Protein AF-A0A814HV94-F1 (afdb_monomer_lite)

Radius of gyration: 27.39 Å; chains: 1; bounding box: 90×66×70 Å

Structure (mmCIF, N/CA/C/O backbone):
data_AF-A0A814HV94-F1
#
_entry.id   AF-A0A814HV94-F1
#
loop_
_atom_site.group_PDB
_atom_site.id
_atom_site.type_symbol
_atom_site.label_atom_id
_atom_site.label_alt_id
_atom_site.label_comp_id
_atom_site.label_asym_id
_atom_site.label_entity_id
_atom_site.label_seq_id
_atom_site.pdbx_PDB_ins_code
_atom_site.Cartn_x
_atom_site.Cartn_y
_atom_site.Cartn_z
_atom_site.occupancy
_atom_site.B_iso_or_equiv
_atom_site.auth_seq_id
_atom_site.auth_comp_id
_atom_site.auth_asym_id
_atom_site.auth_atom_id
_atom_site.pdbx_PDB_model_num
ATOM 1 N N . SER A 1 1 ? -45.137 1.620 5.746 1.00 45.12 1 SER A N 1
ATOM 2 C CA . SER A 1 1 ? -45.369 1.232 4.330 1.00 45.12 1 SER A CA 1
ATOM 3 C C . SER A 1 1 ? -44.473 1.984 3.352 1.00 45.12 1 SER A C 1
ATOM 5 O O . SER A 1 1 ? -44.191 3.157 3.584 1.00 45.12 1 SER A O 1
ATOM 7 N N . PHE A 1 2 ? -44.016 1.329 2.274 1.00 49.62 2 PHE A N 1
ATOM 8 C CA . PHE A 1 2 ? -43.268 1.968 1.178 1.00 49.62 2 PHE A CA 1
ATOM 9 C C . PHE A 1 2 ? -44.246 2.564 0.165 1.00 49.62 2 PHE A C 1
ATOM 11 O O . PHE A 1 2 ? -45.168 1.881 -0.275 1.00 49.62 2 PHE A O 1
ATOM 18 N N . HIS A 1 3 ? -44.048 3.824 -0.211 1.00 50.94 3 HIS A N 1
ATOM 19 C CA . HIS A 1 3 ? -44.896 4.497 -1.192 1.00 50.94 3 HIS A CA 1
ATOM 20 C C . HIS A 1 3 ? -44.035 5.225 -2.219 1.00 50.94 3 HIS A C 1
ATOM 22 O O . HIS A 1 3 ? -43.092 5.932 -1.861 1.00 50.94 3 HIS A O 1
ATOM 28 N N . LYS A 1 4 ? -44.388 5.076 -3.498 1.00 46.25 4 LYS A N 1
ATOM 29 C CA . LYS A 1 4 ? -43.797 5.838 -4.598 1.00 46.25 4 LYS A CA 1
ATOM 30 C C . LYS A 1 4 ? -44.549 7.165 -4.711 1.00 46.25 4 LYS A C 1
ATOM 32 O O . LYS A 1 4 ? -45.762 7.169 -4.900 1.00 46.25 4 LYS A O 1
ATOM 37 N N . LYS A 1 5 ? -43.850 8.293 -4.576 1.00 42.94 5 LYS A N 1
ATOM 38 C CA . LYS A 1 5 ? -44.375 9.612 -4.965 1.00 42.94 5 LYS A CA 1
ATOM 39 C C . LYS A 1 5 ? -43.735 10.003 -6.296 1.00 42.94 5 LYS A C 1
ATOM 41 O O . LYS A 1 5 ? -42.578 9.664 -6.526 1.00 42.94 5 LYS A O 1
ATOM 46 N N . ASN A 1 6 ? -44.504 10.665 -7.162 1.00 50.16 6 ASN A N 1
ATOM 47 C CA . ASN A 1 6 ? -44.087 11.084 -8.503 1.00 50.16 6 ASN A CA 1
ATOM 48 C C . ASN A 1 6 ? -42.657 11.647 -8.511 1.00 50.16 6 ASN A C 1
ATOM 50 O O . ASN A 1 6 ? -42.377 12.649 -7.857 1.00 50.16 6 ASN A O 1
ATOM 54 N N . GLY A 1 7 ? -41.779 10.965 -9.253 1.00 52.22 7 GLY A N 1
ATOM 55 C CA . GLY A 1 7 ? -40.347 11.245 -9.351 1.00 52.22 7 GLY A CA 1
ATOM 56 C C . GLY A 1 7 ? -39.488 10.244 -8.578 1.00 52.22 7 GLY A C 1
ATOM 57 O O . GLY A 1 7 ? -39.081 10.555 -7.470 1.00 52.22 7 GLY A O 1
ATOM 58 N N . ASN A 1 8 ? -39.240 9.065 -9.175 1.00 59.34 8 ASN A N 1
ATOM 59 C CA . ASN A 1 8 ? -38.161 8.067 -8.966 1.00 59.34 8 ASN A CA 1
ATOM 60 C C . ASN A 1 8 ? -37.397 7.963 -7.618 1.00 59.34 8 ASN A C 1
ATOM 62 O O . ASN A 1 8 ? -36.289 7.439 -7.592 1.00 59.34 8 ASN A O 1
ATOM 66 N N . LYS A 1 9 ? -37.954 8.397 -6.488 1.00 63.34 9 LYS A N 1
ATOM 67 C CA . LYS A 1 9 ? -37.316 8.351 -5.167 1.00 63.34 9 LYS A CA 1
ATOM 68 C C . LYS A 1 9 ? -38.109 7.425 -4.255 1.00 63.34 9 LYS A C 1
ATOM 70 O O . LYS A 1 9 ? -39.315 7.603 -4.076 1.00 63.34 9 LYS A O 1
ATOM 75 N N . ILE A 1 10 ? -37.428 6.430 -3.690 1.00 71.44 10 ILE A N 1
ATOM 76 C CA . ILE A 1 10 ? -38.007 5.508 -2.711 1.00 71.44 10 ILE A CA 1
ATOM 77 C C . ILE A 1 10 ? -37.899 6.145 -1.321 1.00 71.44 10 ILE A C 1
ATOM 79 O O . ILE A 1 10 ? -36.822 6.555 -0.891 1.00 71.44 10 ILE A O 1
ATOM 83 N N . CYS A 1 11 ? -39.021 6.213 -0.604 1.00 73.75 11 CYS A N 1
ATOM 84 C CA . CYS A 1 11 ? -39.083 6.767 0.747 1.00 73.75 11 CYS A CA 1
ATOM 85 C C . CYS A 1 11 ? -39.659 5.744 1.733 1.00 73.75 11 CYS A C 1
ATOM 87 O O . CYS A 1 11 ? -40.591 5.004 1.406 1.00 73.75 11 CYS A O 1
ATOM 89 N N . GLN A 1 12 ? -39.147 5.752 2.962 1.00 76.50 12 GLN A N 1
ATOM 90 C CA . GLN A 1 12 ? -39.736 5.038 4.094 1.00 76.50 12 GLN A CA 1
ATOM 91 C C . GLN A 1 12 ? -40.471 6.017 5.002 1.00 76.50 12 GLN A C 1
ATOM 93 O O . GLN A 1 12 ? -39.946 7.074 5.351 1.00 76.50 12 GLN A O 1
ATOM 98 N N . ARG A 1 13 ? -41.689 5.651 5.404 1.00 77.44 13 ARG A N 1
ATOM 99 C CA . ARG A 1 13 ? -42.489 6.405 6.371 1.00 77.44 13 ARG A CA 1
ATOM 100 C C . ARG A 1 13 ? -42.624 5.611 7.663 1.00 77.44 13 ARG A C 1
ATOM 102 O O . ARG A 1 13 ? -43.004 4.442 7.622 1.00 77.44 13 ARG A O 1
ATOM 109 N N . CYS A 1 14 ? -42.327 6.256 8.787 1.00 74.06 14 CYS A N 1
ATOM 110 C CA . CYS A 1 14 ? -42.549 5.695 10.114 1.00 74.06 14 CYS A CA 1
ATOM 111 C C . CYS A 1 14 ? -44.032 5.810 10.496 1.00 74.06 14 CYS A C 1
ATOM 113 O O . CYS A 1 14 ? -44.575 6.914 10.497 1.00 74.06 14 CYS A O 1
ATOM 115 N N . ASP A 1 15 ? -44.670 4.698 10.867 1.00 67.25 15 ASP A N 1
ATOM 116 C CA . ASP A 1 15 ? -46.091 4.686 11.250 1.00 67.25 15 ASP A CA 1
ATOM 117 C C . ASP A 1 15 ? -46.342 5.238 12.666 1.00 67.25 15 ASP A C 1
ATOM 119 O O . ASP A 1 15 ? -47.446 5.682 12.960 1.00 67.25 15 ASP A O 1
ATOM 123 N N . ALA A 1 16 ? -45.323 5.284 13.531 1.00 68.38 16 ALA A N 1
ATOM 124 C CA . ALA A 1 16 ? -45.461 5.803 14.895 1.00 68.38 16 ALA A CA 1
ATOM 125 C C . ALA A 1 16 ? -45.355 7.336 14.978 1.00 68.38 16 ALA A C 1
ATOM 127 O O . ALA A 1 16 ? -46.063 7.965 15.758 1.00 68.38 16 ALA A O 1
ATOM 128 N N . CYS A 1 17 ? -44.465 7.948 14.188 1.00 76.38 17 CYS A N 1
ATOM 129 C CA . CYS A 1 17 ? -44.203 9.394 14.246 1.00 76.38 17 CYS A CA 1
ATOM 130 C C . CYS A 1 17 ? -44.476 10.137 12.931 1.00 76.38 17 CYS A C 1
ATOM 132 O O . CYS A 1 17 ? -44.303 11.351 12.862 1.00 76.38 17 CYS A O 1
ATOM 134 N N . GLY A 1 18 ? -44.873 9.431 11.870 1.00 73.94 18 GLY A N 1
ATOM 135 C CA . GLY A 1 18 ? -45.231 10.013 10.574 1.00 73.94 18 GLY A CA 1
ATOM 136 C C . GLY A 1 18 ? -44.058 10.556 9.752 1.00 73.94 18 GLY A C 1
ATOM 137 O O . GLY A 1 18 ? -44.275 10.968 8.608 1.00 73.94 18 GLY A O 1
ATOM 138 N N . ASN A 1 19 ? -42.837 10.545 10.298 1.00 64.19 19 ASN A N 1
ATOM 139 C CA . ASN A 1 19 ? -41.660 11.085 9.633 1.00 64.19 19 ASN A CA 1
ATOM 140 C C . ASN A 1 19 ? -41.295 10.253 8.395 1.00 64.19 19 ASN A C 1
ATOM 142 O O . ASN A 1 19 ? -41.392 9.022 8.408 1.00 64.19 19 ASN A O 1
ATOM 146 N N . THR A 1 20 ? -40.895 10.936 7.323 1.00 73.56 20 THR A N 1
ATOM 147 C CA . THR A 1 20 ? -40.581 10.311 6.032 1.00 73.56 20 THR A CA 1
ATOM 148 C C . THR A 1 20 ? -39.114 10.531 5.707 1.00 73.56 20 THR A C 1
ATOM 150 O O . THR A 1 20 ? -38.676 11.670 5.566 1.00 73.56 20 THR A O 1
ATOM 153 N N . LEU A 1 21 ? -38.367 9.439 5.576 1.00 73.81 21 LEU A N 1
ATOM 154 C CA . LEU A 1 21 ? -36.952 9.451 5.232 1.00 73.81 21 LEU A CA 1
ATOM 155 C C . LEU A 1 21 ? -36.777 9.020 3.773 1.00 73.81 21 LEU A C 1
ATOM 157 O O . LEU A 1 21 ? -37.308 7.988 3.351 1.00 73.81 21 LEU A O 1
ATOM 161 N N . ALA A 1 22 ? -36.045 9.823 3.003 1.00 72.25 22 ALA A N 1
ATOM 162 C CA . ALA A 1 22 ? -35.681 9.494 1.630 1.00 72.25 22 ALA A CA 1
ATOM 163 C C . ALA A 1 22 ? -34.494 8.526 1.629 1.00 72.25 22 ALA A C 1
ATOM 165 O O . ALA A 1 22 ? -33.489 8.777 2.295 1.00 72.25 22 ALA A O 1
ATOM 166 N N . ILE A 1 23 ? -34.615 7.429 0.884 1.00 68.69 23 ILE A N 1
ATOM 167 C CA . ILE A 1 23 ? -33.543 6.447 0.723 1.00 68.69 23 ILE A CA 1
ATOM 168 C C . ILE A 1 23 ? -32.792 6.781 -0.563 1.00 68.69 23 ILE A C 1
ATOM 170 O O . ILE A 1 23 ? -33.407 7.005 -1.607 1.00 68.69 23 ILE A O 1
ATOM 174 N N . SER A 1 24 ? -31.462 6.842 -0.479 1.00 60.84 24 SER A N 1
ATOM 175 C CA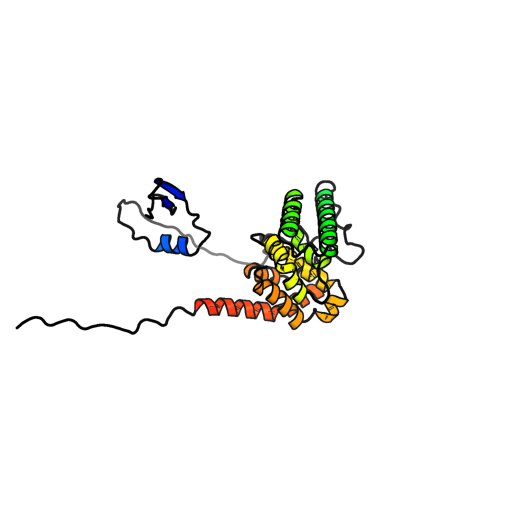 . SER A 1 24 ? -30.611 7.076 -1.648 1.00 60.84 24 SER A CA 1
ATOM 176 C C . SER A 1 24 ? -30.644 5.867 -2.585 1.00 60.84 24 SER A C 1
ATOM 178 O O . SER A 1 24 ? -30.546 4.723 -2.136 1.00 60.84 24 SER A O 1
ATOM 180 N N . MET A 1 25 ? -30.808 6.123 -3.881 1.00 60.72 25 MET A N 1
ATOM 181 C CA . MET A 1 25 ? -31.070 5.093 -4.893 1.00 60.72 25 MET A CA 1
ATOM 182 C C . MET A 1 25 ? -29.812 4.307 -5.286 1.00 60.72 25 MET A C 1
ATOM 184 O O . MET A 1 25 ? -29.922 3.134 -5.629 1.00 60.72 25 MET A O 1
ATOM 188 N N . ASP A 1 26 ? -28.628 4.907 -5.143 1.00 60.97 26 ASP A N 1
ATOM 189 C CA . ASP A 1 26 ? -27.397 4.415 -5.783 1.00 60.97 26 ASP A CA 1
ATOM 190 C C . ASP A 1 26 ? -26.485 3.605 -4.845 1.00 60.97 26 ASP A C 1
ATOM 192 O O . ASP A 1 26 ? -25.401 3.182 -5.230 1.00 60.97 26 ASP A O 1
ATOM 196 N N . SER A 1 27 ? -26.901 3.384 -3.592 1.00 58.47 27 SER A N 1
ATOM 197 C CA . SER A 1 27 ? -26.031 2.811 -2.554 1.00 58.47 27 SER A CA 1
ATOM 198 C C . SER A 1 27 ? -26.310 1.348 -2.200 1.00 58.47 27 SER A C 1
ATOM 200 O O . SER A 1 27 ? -25.611 0.799 -1.352 1.00 58.47 27 SER A O 1
ATOM 202 N N . HIS A 1 28 ? -27.343 0.708 -2.762 1.00 62.00 28 HIS A N 1
ATOM 203 C CA . HIS A 1 28 ? -27.687 -0.667 -2.380 1.00 62.00 28 HIS A CA 1
ATOM 204 C C . HIS A 1 28 ? -28.465 -1.418 -3.472 1.00 62.00 28 HIS A C 1
ATOM 206 O O . HIS A 1 28 ? -29.463 -0.915 -3.986 1.00 62.00 28 HIS A O 1
ATOM 212 N N . LYS A 1 29 ? -28.087 -2.677 -3.755 1.00 63.34 29 LYS A N 1
ATOM 213 C CA . LYS A 1 29 ? -28.750 -3.555 -4.753 1.00 63.34 29 LYS A CA 1
ATOM 214 C C . LYS A 1 29 ? -30.263 -3.719 -4.504 1.00 63.34 29 LYS A C 1
ATOM 216 O O . LYS A 1 29 ? -31.050 -3.849 -5.439 1.00 63.34 29 LYS A O 1
ATOM 221 N N . LEU A 1 30 ? -30.681 -3.644 -3.238 1.00 67.19 30 LEU A N 1
ATOM 222 C CA . LEU A 1 30 ? -32.085 -3.711 -2.819 1.00 67.19 30 LEU A CA 1
ATOM 223 C C . LEU A 1 30 ? -32.912 -2.513 -3.326 1.00 67.19 30 LEU A C 1
ATOM 225 O O . LEU A 1 30 ? -34.060 -2.691 -3.729 1.00 67.19 30 LEU A O 1
ATOM 229 N N . THR A 1 31 ? -32.339 -1.306 -3.358 1.00 67.00 31 THR A N 1
ATOM 230 C CA . THR A 1 31 ? -33.019 -0.084 -3.819 1.00 67.00 31 THR A CA 1
ATOM 231 C C . THR A 1 31 ? -33.291 -0.141 -5.327 1.00 67.00 31 THR A C 1
ATOM 233 O O . THR A 1 31 ? -34.378 0.221 -5.788 1.00 67.00 31 THR A O 1
ATOM 236 N N . THR A 1 32 ? -32.353 -0.714 -6.088 1.00 65.31 32 THR A N 1
ATOM 237 C CA . THR A 1 32 ? -32.494 -1.004 -7.524 1.00 65.31 32 THR A CA 1
ATOM 238 C C . THR A 1 32 ? -33.550 -2.080 -7.791 1.00 65.31 32 THR A C 1
ATOM 240 O O . THR A 1 32 ? -34.354 -1.940 -8.713 1.00 65.31 32 THR A O 1
ATOM 243 N N . PHE A 1 33 ? -33.608 -3.127 -6.962 1.00 67.38 33 PHE A N 1
ATOM 244 C CA . PHE A 1 33 ? -34.594 -4.206 -7.087 1.00 67.38 33 PHE A CA 1
ATOM 245 C C . PHE A 1 33 ? -36.027 -3.734 -6.792 1.00 67.38 33 PHE A C 1
ATOM 247 O O . PHE A 1 33 ? -36.946 -4.032 -7.554 1.00 67.38 33 PHE A O 1
ATOM 254 N N . ILE A 1 34 ? -36.222 -2.930 -5.740 1.00 67.69 34 ILE A N 1
ATOM 255 C CA . ILE A 1 34 ? -37.530 -2.338 -5.397 1.00 67.69 34 ILE A CA 1
ATOM 256 C C . ILE A 1 34 ? -38.003 -1.391 -6.510 1.00 67.69 34 ILE A C 1
ATOM 258 O O . ILE A 1 34 ? -39.177 -1.396 -6.874 1.00 67.69 34 ILE A O 1
ATOM 262 N N . SER A 1 35 ? -37.085 -0.624 -7.104 1.00 63.72 35 SER A N 1
ATOM 263 C CA . SER A 1 35 ? -37.395 0.268 -8.230 1.00 63.72 35 SER A CA 1
ATOM 264 C C . SER A 1 35 ? -37.864 -0.482 -9.475 1.00 63.72 35 SER A C 1
ATOM 266 O O . SER A 1 35 ? -38.754 0.004 -10.173 1.00 63.72 35 SER A O 1
ATOM 268 N N .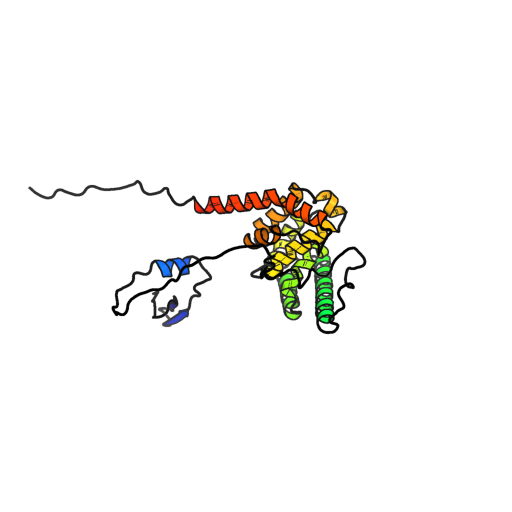 LYS A 1 36 ? -37.274 -1.654 -9.744 1.00 63.47 36 LYS A N 1
ATOM 269 C CA . LYS A 1 36 ? -37.583 -2.486 -10.915 1.00 63.47 36 LYS A CA 1
ATOM 270 C C . LYS A 1 36 ? -38.848 -3.339 -10.743 1.00 63.47 36 LYS A C 1
ATOM 272 O O . LYS A 1 36 ? -39.516 -3.589 -11.737 1.00 63.47 36 LYS A O 1
ATOM 277 N N . ASN A 1 37 ? -39.209 -3.730 -9.515 1.00 54.53 37 ASN A N 1
ATOM 278 C CA . ASN A 1 37 ? -40.317 -4.665 -9.251 1.00 54.53 37 ASN A CA 1
ATOM 279 C C . ASN A 1 37 ? -41.595 -4.043 -8.657 1.00 54.53 37 ASN A C 1
ATOM 281 O O . ASN A 1 37 ? -42.577 -4.755 -8.445 1.00 54.53 37 ASN A O 1
ATOM 285 N N . CYS A 1 38 ? -41.638 -2.735 -8.383 1.00 52.84 38 CYS A N 1
ATOM 286 C CA . CYS A 1 38 ? -42.894 -2.092 -7.990 1.00 52.84 38 CYS A CA 1
ATOM 287 C C . CYS A 1 38 ? -43.863 -2.013 -9.184 1.00 52.84 38 CYS A C 1
ATOM 289 O O . CYS A 1 38 ? -43.648 -1.233 -10.112 1.00 52.84 38 CYS A O 1
ATOM 291 N N . LEU A 1 39 ? -44.938 -2.808 -9.112 1.00 40.19 39 LEU A N 1
ATOM 292 C CA . LEU A 1 39 ? -46.080 -2.821 -10.029 1.00 40.19 39 LEU A CA 1
ATOM 293 C C . LEU A 1 39 ? -46.539 -1.394 -10.371 1.00 40.19 39 LEU A C 1
ATOM 295 O O . LEU A 1 39 ? -46.815 -0.584 -9.484 1.00 40.19 39 LEU A O 1
ATOM 299 N N . GLN A 1 40 ? -46.606 -1.095 -11.667 1.00 40.41 40 GLN A N 1
ATOM 300 C CA . GLN A 1 40 ? -47.239 0.112 -12.183 1.00 40.41 40 GLN A CA 1
ATOM 301 C C . GLN A 1 40 ? -48.757 -0.087 -12.108 1.00 40.41 40 GLN A C 1
ATOM 303 O O . GLN A 1 40 ? -49.301 -0.919 -12.829 1.00 40.41 40 GLN A O 1
ATOM 308 N N . GLU A 1 41 ? -49.448 0.665 -11.252 1.00 32.88 41 GLU A N 1
ATOM 309 C CA . GLU A 1 41 ? -50.859 0.949 -11.510 1.00 32.88 41 GLU A CA 1
ATOM 310 C C . GLU A 1 41 ? -50.937 2.060 -12.562 1.00 32.88 41 GLU A C 1
ATOM 312 O O . GLU A 1 41 ? -50.314 3.117 -12.432 1.00 32.88 41 GLU A O 1
ATOM 317 N N . ASN A 1 42 ? -51.657 1.750 -13.639 1.00 35.75 42 ASN A N 1
ATOM 318 C CA . ASN A 1 42 ? -51.809 2.555 -14.843 1.00 35.75 42 ASN A CA 1
ATOM 319 C C . ASN A 1 42 ? -52.389 3.947 -14.560 1.00 35.75 42 ASN A C 1
ATOM 321 O O . ASN A 1 42 ? -53.425 4.086 -13.912 1.00 35.75 42 ASN A O 1
ATOM 325 N N . GLY A 1 43 ? -51.780 4.963 -15.171 1.00 27.66 43 GLY A N 1
ATOM 326 C CA . GLY A 1 43 ? -52.341 6.301 -15.319 1.00 27.66 43 GLY A CA 1
ATOM 327 C C . GLY A 1 43 ? -51.962 6.867 -16.684 1.00 27.66 43 GLY A C 1
ATOM 328 O O . GLY A 1 43 ? -50.808 7.211 -16.912 1.00 27.66 43 GLY A O 1
ATOM 329 N N . ASN A 1 44 ? -52.944 6.898 -17.584 1.00 30.56 44 ASN A N 1
ATOM 330 C CA . ASN A 1 44 ? -52.889 7.397 -18.959 1.00 30.56 44 ASN A CA 1
ATOM 331 C C . ASN A 1 44 ? -52.297 8.816 -19.075 1.00 30.56 44 ASN A C 1
ATOM 333 O O . ASN A 1 44 ? -52.615 9.665 -18.244 1.00 30.56 44 ASN A O 1
ATOM 337 N N . ASN A 1 45 ? -51.521 9.082 -20.140 1.00 29.16 45 ASN A N 1
ATOM 338 C CA . ASN A 1 45 ? -51.787 10.157 -21.119 1.00 29.16 45 ASN A CA 1
ATOM 339 C C . ASN A 1 45 ? -50.676 10.283 -22.190 1.00 29.16 45 ASN A C 1
ATOM 341 O O . ASN A 1 45 ? -49.564 10.718 -21.917 1.00 29.16 45 ASN A O 1
ATOM 345 N N . GLU A 1 46 ? -51.044 9.834 -23.392 1.00 27.78 46 GLU A N 1
ATOM 346 C CA . GLU A 1 46 ? -50.890 10.396 -24.750 1.00 27.78 46 GLU A CA 1
ATOM 347 C C . GLU A 1 46 ? -49.799 11.434 -25.123 1.00 27.78 46 GLU A C 1
ATOM 349 O O . GLU A 1 46 ? -49.683 12.500 -24.523 1.00 27.78 46 GLU A O 1
ATOM 354 N N . GLY A 1 47 ? -49.176 11.167 -26.291 1.00 25.66 47 GLY A N 1
ATOM 355 C CA . GLY A 1 47 ? -48.662 12.139 -27.283 1.00 25.66 47 GLY A CA 1
ATOM 356 C C . GLY A 1 47 ? -47.130 12.281 -27.328 1.00 25.66 47 GLY A C 1
ATOM 357 O O . GLY A 1 47 ? -46.516 12.493 -26.297 1.00 25.66 47 GLY A O 1
ATOM 358 N N . HIS A 1 48 ? -46.397 12.229 -28.449 1.00 29.38 48 HIS A N 1
ATOM 359 C CA . HIS A 1 48 ? -46.710 12.136 -29.879 1.00 29.38 48 HIS A CA 1
ATOM 360 C C . HIS A 1 48 ? -45.402 11.782 -30.659 1.00 29.38 48 HIS A C 1
ATOM 362 O O . HIS A 1 48 ? -44.351 12.334 -30.356 1.00 29.38 48 HIS A O 1
ATOM 368 N N . ASN A 1 49 ? -45.507 10.862 -31.632 1.00 27.42 49 ASN A N 1
ATOM 369 C CA . ASN A 1 49 ? -44.759 10.609 -32.897 1.00 27.42 49 ASN A CA 1
ATOM 370 C C . ASN A 1 49 ? -43.389 11.296 -33.175 1.00 27.42 49 ASN A C 1
ATOM 372 O O . ASN A 1 49 ? -43.322 12.516 -33.172 1.00 27.42 49 ASN A O 1
ATOM 376 N N . SER A 1 50 ? -42.282 10.566 -33.426 1.00 27.84 50 SER A N 1
ATOM 377 C CA . SER A 1 50 ? -41.822 9.864 -34.671 1.00 27.84 50 SER A CA 1
ATOM 378 C C . SER A 1 50 ? -40.845 10.724 -35.540 1.00 27.84 50 SER A C 1
ATOM 380 O O . SER A 1 50 ? -40.649 11.880 -35.184 1.00 27.84 50 SER A O 1
ATOM 382 N N . PRO A 1 51 ? -40.117 10.187 -36.554 1.00 44.97 51 PRO A N 1
ATOM 383 C CA . PRO A 1 51 ? -38.642 10.127 -36.587 1.00 44.97 51 PRO A CA 1
ATOM 384 C C . PRO A 1 51 ? -38.014 10.836 -37.822 1.00 44.97 51 PRO A C 1
ATOM 386 O O . PRO A 1 51 ? -38.697 11.597 -38.495 1.00 44.97 51 PRO A O 1
ATOM 389 N N . GLU A 1 52 ? -36.744 10.509 -38.138 1.00 25.09 52 GLU A N 1
ATOM 390 C CA . GLU A 1 52 ? -36.038 10.708 -39.435 1.00 25.09 52 GLU A CA 1
ATOM 391 C C . GLU A 1 52 ? -35.160 11.983 -39.520 1.00 25.09 52 GLU A C 1
ATOM 393 O O . GLU A 1 52 ? -35.604 13.099 -39.282 1.00 25.09 52 GLU A O 1
ATOM 398 N N . SER A 1 53 ? -33.858 11.915 -39.827 1.00 28.31 53 SER A N 1
ATOM 399 C CA . SER A 1 53 ? -33.352 11.583 -41.167 1.00 28.31 53 SER A CA 1
ATOM 400 C C . SER A 1 53 ? -31.813 11.455 -41.215 1.00 28.31 53 SER A C 1
ATOM 402 O O . SER A 1 53 ? -31.079 12.155 -40.521 1.00 28.31 53 SER A O 1
ATOM 404 N N . ILE A 1 54 ? -31.359 10.547 -42.084 1.00 30.53 54 ILE A N 1
ATOM 405 C CA . ILE A 1 54 ? -29.984 10.333 -42.575 1.00 30.53 54 ILE A CA 1
ATOM 406 C C . ILE A 1 54 ? -29.702 11.334 -43.717 1.00 30.53 54 ILE A C 1
ATOM 408 O O . ILE A 1 54 ? -30.636 11.699 -44.436 1.00 30.53 54 ILE A O 1
ATOM 412 N N . PRO A 1 55 ? -28.436 11.715 -43.970 1.00 28.94 55 PRO A N 1
ATOM 413 C CA . PRO A 1 55 ? -27.914 11.520 -45.328 1.00 28.94 55 PRO A CA 1
ATOM 414 C C . PRO A 1 55 ? -26.531 10.850 -45.376 1.00 28.94 55 PRO A C 1
ATOM 416 O O . PRO A 1 55 ? -25.643 11.106 -44.566 1.00 28.94 55 PRO A O 1
ATOM 419 N N . THR A 1 56 ? -26.387 10.007 -46.396 1.00 24.41 56 THR A N 1
ATOM 420 C CA . THR A 1 56 ? -25.199 9.266 -46.837 1.00 24.41 56 THR A CA 1
ATOM 421 C C . THR A 1 56 ? -24.459 10.041 -47.937 1.00 24.41 56 THR A C 1
ATOM 423 O O . THR A 1 56 ? -25.126 10.679 -48.742 1.00 24.41 56 THR A O 1
ATOM 426 N N . GLU A 1 57 ? -23.123 9.911 -47.995 1.00 28.67 57 GLU A N 1
ATOM 427 C CA . GLU A 1 57 ? -22.230 9.709 -49.176 1.00 28.67 57 GLU A CA 1
ATOM 428 C C . GLU A 1 57 ? -20.857 10.387 -48.969 1.00 28.67 57 GLU A C 1
ATOM 430 O O . GLU A 1 57 ? -20.769 11.589 -48.764 1.00 28.67 57 GLU A O 1
ATOM 435 N N . GLN A 1 58 ? -19.791 9.611 -48.718 1.00 27.12 58 GLN A N 1
ATOM 436 C CA . GLN A 1 58 ? -18.822 8.991 -49.656 1.00 27.12 58 GLN A CA 1
ATOM 437 C C . GLN A 1 58 ? -17.710 9.937 -50.161 1.00 27.12 58 GLN A C 1
ATOM 439 O O . GLN A 1 58 ? -17.979 10.891 -50.879 1.00 27.12 58 GLN A O 1
ATOM 444 N N . GLY A 1 59 ? -16.440 9.575 -49.896 1.00 23.56 59 GLY A N 1
ATOM 445 C CA . GLY A 1 59 ? -15.305 10.003 -50.732 1.00 23.56 59 GLY A CA 1
ATOM 446 C C . GLY A 1 59 ? -13.923 10.159 -50.073 1.00 23.56 59 GLY A C 1
ATOM 447 O O . GLY A 1 59 ? -13.549 11.259 -49.705 1.00 23.56 59 GLY A O 1
ATOM 448 N N . ALA A 1 60 ? -13.136 9.074 -50.082 1.00 26.41 60 ALA A N 1
ATOM 449 C CA . ALA A 1 60 ? -11.690 9.023 -50.378 1.00 26.41 60 ALA A CA 1
ATOM 450 C C . ALA A 1 60 ? -10.602 9.674 -49.465 1.00 26.41 60 ALA A C 1
ATOM 452 O O . ALA A 1 60 ? -10.347 10.870 -49.484 1.00 26.41 60 ALA A O 1
ATOM 453 N N . THR A 1 61 ? -9.767 8.765 -48.932 1.00 26.92 61 THR A N 1
ATOM 454 C CA . THR A 1 61 ? -8.281 8.767 -48.870 1.00 26.92 61 THR A CA 1
ATOM 455 C C . THR A 1 61 ? -7.496 9.549 -47.800 1.00 26.92 61 THR A C 1
ATOM 457 O O . THR A 1 61 ? -7.525 10.769 -47.733 1.00 26.92 61 THR A O 1
ATOM 460 N N . ASN A 1 62 ? -6.605 8.762 -47.173 1.00 28.00 62 ASN A N 1
ATOM 461 C CA . ASN A 1 62 ? -5.255 9.041 -46.660 1.00 28.00 62 ASN A CA 1
ATOM 462 C C . ASN A 1 62 ? -5.059 9.414 -45.181 1.00 28.00 62 ASN A C 1
ATOM 464 O O . ASN A 1 62 ? -5.531 10.426 -44.685 1.00 28.00 62 ASN A O 1
ATOM 468 N N . ASN A 1 63 ? -4.237 8.560 -44.556 1.00 36.50 63 ASN A N 1
ATOM 469 C CA . ASN A 1 63 ? -3.508 8.698 -43.299 1.00 36.50 63 ASN A CA 1
ATOM 470 C C . ASN A 1 63 ? -3.139 10.139 -42.921 1.00 36.50 63 ASN A C 1
ATOM 472 O O . ASN A 1 63 ? -2.366 10.782 -43.632 1.00 36.50 63 ASN A O 1
ATOM 476 N N . ALA A 1 64 ? -3.527 10.538 -41.714 1.00 30.98 64 ALA A N 1
ATOM 477 C CA . ALA A 1 64 ? -2.711 11.362 -40.834 1.00 30.98 64 ALA A CA 1
ATOM 478 C C . ALA A 1 64 ? -3.188 11.145 -39.392 1.00 30.98 64 ALA A C 1
ATOM 480 O O . ALA A 1 64 ? -4.380 11.209 -39.123 1.00 30.98 64 ALA A O 1
ATOM 481 N N . ASN A 1 65 ? -2.224 10.819 -38.535 1.00 38.41 65 ASN A N 1
ATOM 482 C CA . ASN A 1 65 ? -2.270 10.642 -37.086 1.00 38.41 65 ASN A CA 1
ATOM 483 C C . ASN A 1 65 ? -3.448 11.326 -36.374 1.00 38.41 65 ASN A C 1
ATOM 485 O O . ASN A 1 65 ? -3.491 12.552 -36.289 1.00 38.41 65 ASN A O 1
ATOM 489 N N . ASP A 1 66 ? -4.325 10.504 -35.805 1.00 29.80 66 ASP A N 1
ATOM 490 C CA . ASP A 1 66 ? -5.275 10.907 -34.771 1.00 29.80 66 ASP A CA 1
ATOM 491 C C . ASP A 1 66 ? -4.593 10.660 -33.416 1.00 29.80 66 ASP A C 1
ATOM 493 O O . ASP A 1 66 ? -4.769 9.625 -32.778 1.00 29.80 66 ASP A O 1
ATOM 497 N N . ASP A 1 67 ? -3.725 11.593 -33.020 1.00 42.09 67 ASP A N 1
ATOM 498 C CA . ASP A 1 67 ? -3.359 11.763 -31.612 1.00 42.09 67 ASP A CA 1
ATOM 499 C C . ASP A 1 67 ? -4.462 12.614 -30.958 1.00 42.09 67 ASP A C 1
ATOM 501 O O . ASP A 1 67 ? -4.248 13.773 -30.607 1.00 42.09 67 ASP A O 1
ATOM 505 N N . ASP A 1 68 ? -5.663 12.045 -30.839 1.00 44.22 68 ASP A N 1
ATOM 506 C CA . ASP A 1 68 ? -6.728 12.562 -29.974 1.00 44.22 68 ASP A CA 1
ATOM 507 C C . ASP A 1 68 ? -7.005 11.538 -28.869 1.00 44.22 68 ASP A C 1
ATOM 509 O O . ASP A 1 68 ? -8.085 10.968 -28.736 1.00 44.22 68 ASP A O 1
ATOM 513 N N . ASP A 1 69 ? -5.970 11.267 -28.070 1.00 40.78 69 ASP A N 1
ATOM 514 C CA . ASP A 1 69 ? -6.104 10.539 -26.808 1.00 40.78 69 ASP A CA 1
ATOM 515 C C . ASP A 1 69 ? -6.542 11.533 -25.720 1.00 40.78 69 ASP A C 1
ATOM 517 O O . ASP A 1 69 ? -5.810 11.892 -24.793 1.00 40.78 69 ASP A O 1
ATOM 521 N N . GLY A 1 70 ? -7.784 12.000 -25.854 1.00 43.31 70 GLY A N 1
ATOM 522 C CA . GLY A 1 70 ? -8.544 12.648 -24.794 1.00 43.31 70 GLY A CA 1
ATOM 523 C C . GLY A 1 70 ? -8.898 11.636 -23.709 1.00 43.31 70 GLY A C 1
ATOM 524 O O . GLY A 1 70 ? -10.046 11.212 -23.587 1.00 43.31 70 GLY A O 1
ATOM 525 N N . ASN A 1 71 ? -7.909 11.220 -22.922 1.00 37.62 71 ASN A N 1
ATOM 526 C CA . ASN A 1 71 ? -8.142 10.457 -21.707 1.00 37.62 71 ASN A CA 1
ATOM 527 C C . ASN A 1 71 ? -7.200 10.961 -20.618 1.00 37.62 71 ASN A C 1
ATOM 529 O O . ASN A 1 71 ? -5.980 10.867 -20.746 1.00 37.62 71 ASN A O 1
ATOM 533 N N . GLU A 1 72 ? -7.796 11.551 -19.583 1.00 44.53 72 GLU A N 1
ATOM 534 C CA . GLU A 1 72 ? -7.137 12.182 -18.443 1.00 44.53 72 GLU A CA 1
ATOM 535 C C . GLU A 1 72 ? -5.961 11.331 -17.936 1.00 44.53 72 GLU A C 1
ATOM 537 O O . GLU A 1 72 ? -6.128 10.261 -17.343 1.00 44.53 72 GLU A O 1
ATOM 542 N N . ASP A 1 73 ? -4.740 11.816 -18.180 1.00 44.56 73 ASP A N 1
ATOM 543 C CA . ASP A 1 73 ? -3.510 11.293 -17.592 1.00 44.56 73 ASP A CA 1
ATOM 544 C C . ASP A 1 73 ? -3.514 11.643 -16.098 1.00 44.56 73 ASP A C 1
ATOM 546 O O . ASP A 1 73 ? -2.865 12.573 -15.641 1.00 44.56 73 ASP A O 1
ATOM 550 N N . TRP A 1 74 ? -4.274 10.894 -15.298 1.00 51.12 74 TRP A N 1
ATOM 551 C CA . TRP A 1 74 ? -4.3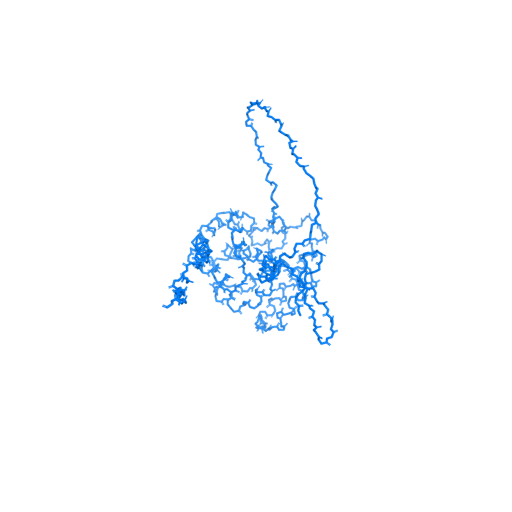75 11.071 -13.842 1.00 51.12 74 TRP A CA 1
ATOM 552 C C . TRP A 1 74 ? -3.053 10.800 -13.095 1.00 51.12 74 TRP A C 1
ATOM 554 O O . TRP A 1 74 ? -3.011 10.841 -11.865 1.00 51.12 74 TRP A O 1
ATOM 564 N N . GLY A 1 75 ? -1.984 10.451 -13.821 1.00 42.34 75 GLY A N 1
ATOM 565 C CA . GLY A 1 75 ? -0.618 10.400 -13.318 1.00 42.34 75 GLY A CA 1
ATOM 566 C C . GLY A 1 75 ? 0.104 11.750 -13.364 1.00 42.34 75 GLY A C 1
ATOM 567 O O . GLY A 1 75 ? 1.185 11.849 -12.789 1.00 42.34 75 GLY A O 1
ATOM 568 N N . ASP A 1 76 ? -0.448 12.787 -14.002 1.00 43.91 76 ASP A N 1
ATOM 569 C CA . ASP A 1 76 ? 0.246 14.076 -14.143 1.00 43.91 76 ASP A CA 1
ATOM 570 C C . ASP A 1 76 ? 0.397 14.840 -12.815 1.00 43.91 76 ASP A C 1
ATOM 572 O O . ASP A 1 76 ? 1.392 15.533 -12.633 1.00 43.91 76 ASP A O 1
ATOM 576 N N . ASP A 1 77 ? -0.493 14.622 -11.840 1.00 45.41 77 ASP A N 1
ATOM 577 C CA . ASP A 1 77 ? -0.460 15.327 -10.545 1.00 45.41 77 ASP A CA 1
ATOM 578 C C . ASP A 1 77 ? 0.606 14.800 -9.554 1.00 45.41 77 ASP A C 1
ATOM 580 O O . ASP A 1 77 ? 0.856 15.431 -8.525 1.00 45.41 77 ASP A O 1
ATOM 584 N N . LEU A 1 78 ? 1.223 13.635 -9.810 1.00 47.81 78 LEU A N 1
ATOM 585 C CA . LEU A 1 78 ? 2.237 13.047 -8.909 1.00 47.81 78 LEU A CA 1
ATOM 586 C C . LEU A 1 78 ? 3.449 12.431 -9.624 1.00 47.81 78 LEU A C 1
ATOM 588 O O . LEU A 1 78 ? 4.421 12.088 -8.958 1.00 47.81 78 LEU A O 1
ATOM 592 N N . ALA A 1 79 ? 3.400 12.227 -10.943 1.00 42.12 79 ALA A N 1
ATOM 593 C CA . ALA A 1 79 ? 4.366 11.382 -11.641 1.00 42.12 79 ALA A CA 1
ATOM 594 C C . ALA A 1 79 ? 5.324 12.153 -12.585 1.00 42.12 79 ALA A C 1
ATOM 596 O O . ALA A 1 79 ? 6.194 11.563 -13.208 1.00 42.12 79 ALA A O 1
ATOM 597 N N . SER A 1 80 ? 5.296 13.478 -12.701 1.00 43.38 80 SER A N 1
ATOM 598 C CA . SER A 1 80 ? 6.400 14.237 -13.352 1.00 43.38 80 SER A CA 1
ATOM 599 C C . SER A 1 80 ? 7.674 14.334 -12.476 1.00 43.38 80 SER A C 1
ATOM 601 O O . SER A 1 80 ? 8.590 15.111 -12.732 1.00 43.38 80 SER A O 1
ATOM 603 N N . ASN A 1 81 ? 7.751 13.502 -11.446 1.00 47.34 81 ASN A N 1
ATOM 604 C CA . ASN A 1 81 ? 8.655 13.566 -10.322 1.00 47.34 81 ASN A CA 1
ATOM 605 C C . ASN A 1 81 ? 8.828 12.137 -9.820 1.00 47.34 81 ASN A C 1
ATOM 607 O O . ASN A 1 81 ? 7.939 11.626 -9.157 1.00 47.34 81 ASN A O 1
ATOM 611 N N . ILE A 1 82 ? 9.952 11.505 -10.170 1.00 41.03 82 ILE A N 1
ATOM 612 C CA . ILE A 1 82 ? 10.782 10.626 -9.324 1.00 41.03 82 ILE A CA 1
ATOM 613 C C . ILE A 1 82 ? 11.714 9.813 -10.238 1.00 41.03 82 ILE A C 1
ATOM 615 O O . ILE A 1 82 ? 11.312 8.872 -10.912 1.00 41.03 82 ILE A O 1
ATOM 619 N N . THR A 1 83 ? 13.013 10.113 -10.175 1.00 30.52 83 THR A N 1
ATOM 620 C CA . THR A 1 83 ? 14.054 9.097 -10.383 1.00 30.52 83 THR A CA 1
ATOM 621 C C . THR A 1 83 ? 15.164 9.296 -9.359 1.00 30.52 83 THR A C 1
ATOM 623 O O . THR A 1 83 ? 15.808 10.326 -9.388 1.00 30.52 83 THR A O 1
ATOM 626 N N . ASN A 1 84 ? 15.398 8.288 -8.516 1.00 37.72 84 ASN A N 1
ATOM 627 C CA . ASN A 1 84 ? 16.663 7.869 -7.887 1.00 37.72 84 ASN A CA 1
ATOM 628 C C . ASN A 1 84 ? 17.411 8.792 -6.895 1.00 37.72 84 ASN A C 1
ATOM 630 O O . ASN A 1 84 ? 18.395 9.446 -7.207 1.00 37.72 84 ASN A O 1
ATOM 634 N N . SER A 1 85 ? 17.016 8.669 -5.626 1.00 50.41 85 SER A N 1
ATOM 635 C CA . SER A 1 85 ? 17.926 8.436 -4.482 1.00 50.41 85 SER A CA 1
ATOM 636 C C . SER A 1 85 ? 19.082 9.417 -4.223 1.00 50.41 85 SER A C 1
ATOM 638 O O . SER A 1 85 ? 20.172 9.014 -3.856 1.00 50.41 85 SER A O 1
ATOM 640 N N . ASP A 1 86 ? 18.841 10.699 -4.437 1.00 43.12 86 ASP A N 1
ATOM 641 C CA . ASP A 1 86 ? 19.022 11.819 -3.483 1.00 43.12 86 ASP A CA 1
ATOM 642 C C . ASP A 1 86 ? 18.088 12.967 -3.936 1.00 43.12 86 ASP A C 1
ATOM 644 O O . ASP A 1 86 ? 18.338 14.167 -3.833 1.00 43.12 86 ASP A O 1
ATOM 648 N N . ILE A 1 87 ? 16.968 12.520 -4.515 1.00 47.12 87 ILE A N 1
ATOM 649 C CA . ILE A 1 87 ? 16.036 13.228 -5.399 1.00 47.12 87 ILE A CA 1
ATOM 650 C C . ILE A 1 87 ? 14.658 13.373 -4.710 1.00 47.12 87 ILE A C 1
ATOM 652 O O . ILE A 1 87 ? 13.740 13.997 -5.231 1.00 47.12 87 ILE A O 1
ATOM 656 N N . HIS A 1 88 ? 14.563 12.877 -3.472 1.00 43.88 88 HIS A N 1
ATOM 657 C CA . HIS A 1 88 ? 13.364 12.502 -2.713 1.00 43.88 88 HIS A CA 1
ATOM 658 C C . HIS A 1 88 ? 12.386 13.642 -2.349 1.00 43.88 88 HIS A C 1
ATOM 660 O O . HIS A 1 88 ? 11.290 13.395 -1.869 1.00 43.88 88 HIS A O 1
ATOM 666 N N . VAL A 1 89 ? 12.763 14.893 -2.598 1.00 41.84 89 VAL A N 1
ATOM 667 C CA . VAL A 1 89 ? 11.972 16.102 -2.291 1.00 41.84 89 VAL A CA 1
ATOM 668 C C . VAL A 1 89 ? 12.105 17.162 -3.397 1.00 41.84 89 VAL A C 1
ATOM 670 O O . VAL A 1 89 ? 11.226 17.987 -3.614 1.00 41.84 89 VAL A O 1
ATOM 673 N N . LYS A 1 90 ? 13.223 17.164 -4.130 1.00 35.00 90 LYS A N 1
ATOM 674 C CA . LYS A 1 90 ? 13.788 18.404 -4.683 1.00 35.00 90 LYS A CA 1
ATOM 675 C C . LYS A 1 90 ? 13.555 18.633 -6.182 1.00 35.00 90 LYS A C 1
ATOM 677 O O . LYS A 1 90 ? 13.887 19.698 -6.685 1.00 35.00 90 LYS A O 1
ATOM 682 N N . SER A 1 91 ? 13.016 17.664 -6.918 1.00 34.38 91 SER A N 1
ATOM 683 C CA . SER A 1 91 ? 12.977 17.716 -8.393 1.00 34.38 91 SER A CA 1
ATOM 684 C C . SER A 1 91 ? 11.726 18.380 -8.993 1.00 34.38 91 SER A C 1
ATOM 686 O O . SER A 1 91 ? 11.542 18.314 -10.205 1.00 34.38 91 SER A O 1
ATOM 688 N N . MET A 1 92 ? 10.865 19.012 -8.190 1.00 37.72 92 MET A N 1
ATOM 689 C CA . MET A 1 92 ? 9.586 19.546 -8.676 1.00 37.72 92 MET A CA 1
ATOM 690 C C . MET A 1 92 ? 9.252 20.945 -8.147 1.00 37.72 92 MET A C 1
ATOM 692 O O . MET A 1 92 ? 8.121 21.280 -7.821 1.00 37.72 92 MET A O 1
ATOM 696 N N . ILE A 1 93 ? 10.281 21.781 -8.076 1.00 45.41 93 ILE A N 1
ATOM 697 C CA . ILE A 1 93 ? 10.133 23.230 -7.992 1.00 45.41 93 ILE A CA 1
ATOM 698 C C . ILE A 1 93 ? 9.868 23.716 -9.419 1.00 45.41 93 ILE A C 1
ATOM 700 O O . ILE A 1 93 ? 10.825 23.855 -10.179 1.00 45.41 93 ILE A O 1
ATOM 704 N N . GLN A 1 94 ? 8.600 23.928 -9.794 1.00 38.53 94 GLN A N 1
ATOM 705 C CA . GLN A 1 94 ? 8.216 24.929 -10.807 1.00 38.53 94 GLN A CA 1
ATOM 706 C C . GLN A 1 94 ? 6.707 25.272 -10.817 1.00 38.53 94 GLN A C 1
ATOM 708 O O . GLN A 1 94 ? 6.081 25.350 -11.865 1.00 38.53 94 GLN A O 1
ATOM 713 N N . SER A 1 95 ? 6.167 25.580 -9.633 1.00 40.72 95 SER A N 1
ATOM 714 C CA . SER A 1 95 ? 5.165 26.641 -9.405 1.00 40.72 95 SER A CA 1
ATOM 715 C C . SER A 1 95 ? 5.220 27.026 -7.918 1.00 40.72 95 SER A C 1
ATOM 717 O O . SER A 1 95 ? 4.570 26.435 -7.063 1.00 40.72 95 SER A O 1
ATOM 719 N N . GLU A 1 96 ? 6.104 27.974 -7.602 1.00 45.41 96 GLU A N 1
ATOM 720 C CA . GLU A 1 96 ? 6.847 28.069 -6.331 1.00 45.41 96 GLU A CA 1
ATOM 721 C C . GLU A 1 96 ? 6.033 28.288 -5.035 1.00 45.41 96 GLU A C 1
ATOM 723 O O . GLU A 1 96 ? 6.595 28.106 -3.959 1.00 45.41 96 GLU A O 1
ATOM 728 N N . ASP A 1 97 ? 4.729 28.579 -5.076 1.00 42.62 97 ASP A N 1
ATOM 729 C CA . ASP A 1 97 ? 3.993 28.957 -3.854 1.00 42.62 97 ASP A CA 1
ATOM 730 C C . ASP A 1 97 ? 2.914 27.958 -3.400 1.00 42.62 97 ASP A C 1
ATOM 732 O O . ASP A 1 97 ? 2.729 27.759 -2.198 1.00 42.62 97 ASP A O 1
ATOM 736 N N . PHE A 1 98 ? 2.209 27.290 -4.320 1.00 39.88 98 PHE A N 1
ATOM 737 C CA . PHE A 1 98 ? 1.164 26.317 -3.953 1.00 39.88 98 PHE A CA 1
ATOM 738 C C . PHE A 1 98 ? 1.730 24.912 -3.707 1.00 39.88 98 PHE A C 1
ATOM 740 O O . PHE A 1 98 ? 1.265 24.207 -2.809 1.00 39.88 98 PHE A O 1
ATOM 747 N N . ASP A 1 99 ? 2.772 24.530 -4.444 1.00 58.53 99 ASP A N 1
ATOM 748 C CA . ASP A 1 99 ? 3.299 23.161 -4.425 1.00 58.53 99 ASP A CA 1
ATOM 749 C C . ASP A 1 99 ? 4.280 22.919 -3.273 1.00 58.53 99 ASP A C 1
ATOM 751 O O . ASP A 1 99 ? 4.305 21.834 -2.690 1.00 58.53 99 ASP A O 1
ATOM 755 N N . ASN A 1 100 ? 5.009 23.956 -2.849 1.00 62.47 100 ASN A N 1
ATOM 756 C CA . ASN A 1 100 ? 5.849 23.901 -1.650 1.00 62.47 100 ASN A CA 1
ATOM 757 C C . ASN A 1 100 ? 5.016 23.652 -0.383 1.00 62.47 100 ASN A C 1
ATOM 759 O O . ASN A 1 100 ? 5.437 22.913 0.505 1.00 62.47 100 ASN A O 1
ATOM 763 N N . LEU A 1 101 ? 3.804 24.211 -0.323 1.00 67.06 101 LEU A N 1
ATOM 764 C CA . LEU A 1 101 ? 2.901 24.020 0.807 1.00 67.06 101 LEU A CA 1
ATOM 765 C C . LEU A 1 101 ? 2.377 22.578 0.876 1.00 67.06 101 LEU A C 1
ATOM 767 O O . LEU A 1 101 ? 2.345 21.973 1.945 1.00 67.06 101 LEU A O 1
ATOM 771 N N . VAL A 1 102 ? 2.008 22.003 -0.273 1.00 75.75 102 VAL A N 1
ATOM 772 C CA . VAL A 1 102 ? 1.593 20.593 -0.365 1.00 75.75 102 VAL A CA 1
ATOM 773 C C . VAL A 1 102 ? 2.746 19.668 0.013 1.00 75.75 102 VAL A C 1
ATOM 775 O O . VAL A 1 102 ? 2.531 18.672 0.705 1.00 75.75 102 VAL A O 1
ATOM 778 N N . HIS A 1 103 ? 3.966 20.007 -0.399 1.00 79.75 103 HIS A N 1
ATOM 779 C CA . HIS A 1 103 ? 5.157 19.259 -0.034 1.00 79.75 103 HIS A CA 1
ATOM 780 C C . HIS A 1 103 ? 5.388 19.251 1.482 1.00 79.75 103 HIS A C 1
ATOM 782 O O . HIS A 1 103 ? 5.485 18.180 2.082 1.00 79.75 103 HIS A O 1
ATOM 788 N N . GLU A 1 104 ? 5.379 20.426 2.113 1.00 86.75 104 GLU A N 1
ATOM 789 C CA . GLU A 1 104 ? 5.547 20.554 3.562 1.00 86.75 104 GLU A CA 1
ATOM 790 C C . GLU A 1 104 ? 4.461 19.774 4.321 1.00 86.75 104 GLU A C 1
ATOM 792 O O . GLU A 1 104 ? 4.743 19.092 5.305 1.00 86.75 104 GLU A O 1
ATOM 797 N N . TYR A 1 105 ? 3.216 19.799 3.838 1.00 89.62 105 TYR A N 1
ATOM 798 C CA . TYR A 1 105 ? 2.119 19.026 4.421 1.00 89.62 105 TYR A CA 1
ATOM 799 C C . TYR A 1 105 ? 2.330 17.515 4.304 1.00 89.62 105 TYR A C 1
ATOM 801 O O . TYR A 1 105 ? 2.081 16.783 5.267 1.00 89.62 105 TYR A O 1
ATOM 809 N N . CYS A 1 106 ? 2.823 17.037 3.161 1.00 88.62 106 CYS A N 1
ATOM 810 C CA . CYS A 1 106 ? 3.195 15.635 2.993 1.00 88.62 106 CYS A CA 1
ATOM 811 C C . CYS A 1 106 ? 4.323 15.244 3.958 1.00 88.62 106 CYS A C 1
ATOM 813 O O . CYS A 1 106 ? 4.203 14.229 4.645 1.00 88.62 106 CYS A O 1
ATOM 815 N N . GLU A 1 107 ? 5.377 16.054 4.084 1.00 89.88 107 GLU A N 1
ATOM 816 C CA . GLU A 1 107 ? 6.478 15.797 5.022 1.00 89.88 107 GLU A CA 1
ATOM 817 C C . GLU A 1 107 ? 6.011 15.786 6.485 1.00 89.88 107 GLU A C 1
ATOM 819 O O . GLU A 1 107 ? 6.376 14.886 7.252 1.00 89.88 107 GLU A O 1
ATOM 824 N N . GLN A 1 108 ? 5.157 16.741 6.870 1.00 91.25 108 GLN A N 1
ATOM 825 C CA . GLN A 1 108 ? 4.543 16.796 8.198 1.00 91.25 108 GLN A CA 1
ATOM 826 C C . GLN A 1 108 ? 3.771 15.505 8.497 1.00 91.25 108 GLN A C 1
ATOM 828 O O . GLN A 1 108 ? 3.959 14.896 9.557 1.00 91.25 108 GLN A O 1
ATOM 833 N N . PHE A 1 109 ? 2.952 15.044 7.549 1.00 93.88 109 PHE A N 1
ATOM 834 C CA . PHE A 1 109 ? 2.197 13.806 7.702 1.00 93.88 109 PHE A CA 1
ATOM 835 C C . PHE A 1 109 ? 3.104 12.572 7.772 1.00 93.88 109 PHE A C 1
ATOM 837 O O . PHE A 1 109 ? 2.918 11.722 8.643 1.00 93.88 109 PHE A O 1
ATOM 844 N N . ILE A 1 110 ? 4.120 12.483 6.909 1.00 93.19 110 ILE A N 1
ATOM 845 C CA . ILE A 1 110 ? 5.105 11.390 6.904 1.00 93.19 110 ILE A CA 1
ATOM 846 C C . ILE A 1 110 ? 5.816 11.300 8.258 1.00 93.19 110 ILE A C 1
ATOM 848 O O . ILE A 1 110 ? 5.969 10.208 8.813 1.00 93.19 110 ILE A O 1
ATOM 852 N N . SER A 1 111 ? 6.222 12.440 8.820 1.00 94.69 111 SER A N 1
ATOM 853 C CA . SER A 1 111 ? 6.842 12.510 10.145 1.00 94.69 111 SER A CA 1
ATOM 854 C C . SER A 1 111 ? 5.905 11.979 11.237 1.00 94.69 111 SER A C 1
ATOM 856 O O . SER A 1 111 ? 6.303 11.150 12.065 1.00 94.69 111 SER A O 1
ATOM 858 N N . LEU A 1 112 ? 4.630 12.378 11.201 1.00 95.00 112 LEU A N 1
ATOM 859 C CA . LEU A 1 112 ? 3.616 11.907 12.143 1.00 95.00 112 LEU A CA 1
ATOM 860 C C . LEU A 1 112 ? 3.359 10.398 12.000 1.00 95.00 112 LEU A C 1
ATOM 862 O O . LEU A 1 112 ? 3.332 9.686 13.008 1.00 95.00 112 LEU A O 1
ATOM 866 N N . LEU A 1 113 ? 3.253 9.892 10.769 1.00 95.38 113 LEU A N 1
ATOM 867 C CA . LEU A 1 113 ? 3.078 8.469 10.477 1.00 95.38 113 LEU A CA 1
ATOM 868 C C . LEU A 1 113 ? 4.261 7.642 11.004 1.00 95.38 113 LEU A C 1
ATOM 870 O O . LEU A 1 113 ? 4.056 6.648 11.704 1.00 95.38 113 LEU A O 1
ATOM 874 N N . LYS A 1 114 ? 5.501 8.082 10.750 1.00 95.00 114 LYS A N 1
ATOM 875 C CA . LYS A 1 114 ? 6.722 7.437 11.268 1.00 95.00 114 LYS A CA 1
ATOM 876 C C . LYS A 1 114 ? 6.760 7.447 12.799 1.00 95.00 114 LYS A C 1
ATOM 878 O O . LYS A 1 114 ? 7.083 6.427 13.409 1.00 95.00 114 LYS A O 1
ATOM 883 N N . LYS A 1 115 ? 6.360 8.547 13.445 1.00 95.56 115 LYS A N 1
ATOM 884 C CA . LYS A 1 115 ? 6.260 8.631 14.912 1.00 95.56 115 LYS A CA 1
ATOM 885 C C . LYS A 1 115 ? 5.235 7.640 15.475 1.00 95.56 115 LYS A C 1
ATOM 887 O O . LYS A 1 115 ? 5.537 6.932 16.436 1.00 95.56 115 LYS A O 1
ATOM 892 N N . LYS A 1 116 ? 4.045 7.554 14.873 1.00 95.19 116 LYS A N 1
ATOM 893 C CA . LYS A 1 116 ? 2.994 6.601 15.273 1.00 95.19 116 LYS A CA 1
ATOM 894 C C . LYS A 1 116 ? 3.415 5.144 15.023 1.00 95.19 116 LYS A C 1
ATOM 896 O O . LYS A 1 116 ? 3.089 4.285 15.843 1.00 95.19 116 LYS A O 1
ATOM 901 N N . LYS A 1 117 ? 4.196 4.874 13.964 1.00 94.38 117 LYS A N 1
ATOM 902 C CA . LYS A 1 117 ? 4.828 3.563 13.716 1.00 94.38 117 LYS A CA 1
ATOM 903 C C . LYS A 1 117 ? 5.758 3.173 14.863 1.00 94.38 117 LYS A C 1
ATOM 905 O O . LYS A 1 117 ? 5.596 2.098 15.426 1.00 94.38 117 LYS A O 1
ATOM 910 N N . LEU A 1 118 ? 6.682 4.057 15.249 1.00 94.50 118 LEU A N 1
ATOM 911 C CA . LEU A 1 118 ? 7.628 3.807 16.348 1.00 94.50 118 LEU A CA 1
ATOM 912 C C . LEU A 1 118 ? 6.930 3.610 17.700 1.00 94.50 118 LEU A C 1
ATOM 914 O O . LEU A 1 118 ? 7.401 2.839 18.531 1.00 94.50 118 LEU A O 1
ATOM 918 N N . ALA A 1 119 ? 5.795 4.276 17.909 1.00 94.69 119 ALA A N 1
ATOM 919 C CA . ALA A 1 119 ? 4.970 4.109 19.101 1.00 94.69 119 ALA A CA 1
ATOM 920 C C . ALA A 1 119 ? 4.084 2.844 19.079 1.00 94.69 119 ALA A C 1
ATOM 922 O O . ALA A 1 119 ? 3.362 2.610 20.044 1.00 94.69 119 ALA A O 1
ATOM 923 N N . ASN A 1 120 ? 4.107 2.043 18.003 1.00 92.94 120 ASN A N 1
ATOM 924 C CA . ASN A 1 120 ? 3.212 0.8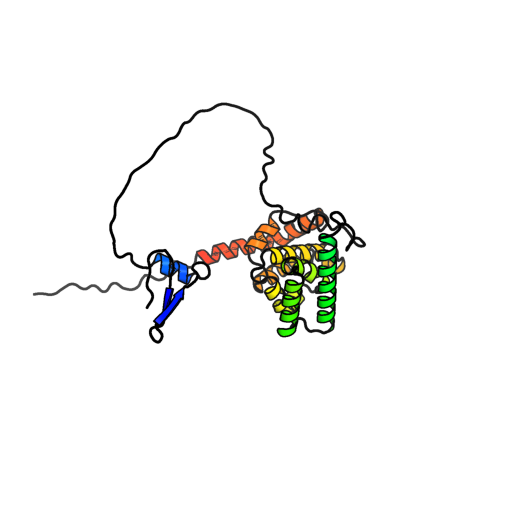99 17.779 1.00 92.94 120 ASN A CA 1
ATOM 925 C C . ASN A 1 120 ? 1.715 1.251 17.897 1.00 92.94 120 ASN A C 1
ATOM 927 O O . ASN A 1 120 ? 0.905 0.451 18.358 1.00 92.94 120 ASN A O 1
ATOM 931 N N . GLN A 1 121 ? 1.339 2.457 17.460 1.00 93.19 121 GLN A N 1
ATOM 932 C CA . GLN A 1 121 ? -0.027 2.988 17.558 1.00 93.19 121 GLN A CA 1
ATOM 933 C C . GLN A 1 121 ? -0.832 2.846 16.258 1.00 93.19 121 GLN A C 1
ATOM 935 O O . GLN A 1 121 ? -1.968 3.295 16.181 1.00 93.19 121 GLN A O 1
ATOM 940 N N . LEU A 1 122 ? -0.276 2.221 15.219 1.00 92.75 122 LEU A N 1
ATOM 941 C CA . LEU A 1 122 ? -0.931 2.124 13.907 1.00 92.75 122 LEU A CA 1
ATOM 942 C C . LEU A 1 122 ? -2.024 1.051 13.811 1.00 92.75 122 LEU A C 1
ATOM 944 O O . LEU A 1 122 ? -2.677 0.959 12.777 1.00 92.75 122 LEU A O 1
ATOM 948 N N . ASN A 1 123 ? -2.247 0.289 14.884 1.00 90.12 123 ASN A N 1
ATOM 949 C CA . ASN A 1 123 ? -3.329 -0.696 14.986 1.00 90.12 123 ASN A CA 1
ATOM 950 C C . ASN A 1 123 ? -4.431 -0.246 15.959 1.00 90.12 123 ASN A C 1
ATOM 952 O O . ASN A 1 123 ? -5.423 -0.946 16.142 1.00 90.12 123 ASN A O 1
ATOM 956 N N . ASP A 1 124 ? -4.252 0.910 16.602 1.00 93.75 124 ASP A N 1
ATOM 957 C CA . ASP A 1 124 ? -5.235 1.496 17.503 1.00 93.75 124 ASP A CA 1
ATOM 958 C C . ASP A 1 124 ? -6.251 2.337 16.699 1.00 93.75 124 ASP A C 1
ATOM 960 O O . ASP A 1 124 ? -5.844 3.269 15.996 1.00 93.75 124 ASP A O 1
ATOM 964 N N . PRO A 1 125 ? -7.567 2.056 16.785 1.00 94.38 125 PRO A N 1
ATOM 965 C CA . PRO A 1 125 ? -8.583 2.766 16.008 1.00 94.38 125 PRO A CA 1
ATOM 966 C C . PRO A 1 125 ? -8.588 4.283 16.223 1.00 94.38 125 PRO A C 1
ATOM 968 O O . PRO A 1 125 ? -8.831 5.027 15.273 1.00 94.38 125 PRO A O 1
ATOM 971 N N . LEU A 1 126 ? -8.312 4.744 17.448 1.00 95.56 126 LEU A N 1
ATOM 972 C CA . LEU A 1 126 ? -8.293 6.173 17.774 1.00 95.56 126 LEU A CA 1
ATOM 973 C C . LEU A 1 126 ? -7.096 6.861 17.117 1.00 95.56 126 LEU A C 1
ATOM 975 O O . LEU A 1 126 ? -7.251 7.886 16.461 1.00 95.56 126 LEU A O 1
ATOM 979 N N . SER A 1 127 ? -5.919 6.248 17.209 1.00 95.62 127 SER A N 1
ATOM 980 C CA . SER A 1 127 ? -4.704 6.740 16.557 1.00 95.62 127 SER A CA 1
ATOM 981 C C . SER A 1 127 ? -4.820 6.768 15.030 1.00 95.62 127 SER A C 1
ATOM 983 O O . SER A 1 127 ? -4.320 7.698 14.396 1.00 95.62 127 SER A O 1
ATOM 985 N N . ILE A 1 128 ? -5.497 5.784 14.427 1.00 96.12 128 ILE A N 1
ATOM 986 C CA . ILE A 1 128 ? -5.812 5.800 12.990 1.00 96.12 128 ILE A CA 1
ATOM 987 C C . ILE A 1 128 ? -6.767 6.954 12.674 1.00 96.12 128 ILE A C 1
ATOM 989 O O . ILE A 1 128 ? -6.555 7.673 11.704 1.00 96.12 128 ILE A O 1
ATOM 993 N N . GLN A 1 129 ? -7.800 7.170 13.488 1.00 95.88 129 GLN A N 1
ATOM 994 C CA . GLN A 1 129 ? -8.738 8.269 13.276 1.00 95.88 129 GLN A CA 1
ATOM 995 C C . GLN A 1 129 ? -8.048 9.641 13.360 1.00 95.88 129 GLN A C 1
ATOM 997 O O . GLN A 1 129 ? -8.323 10.499 12.525 1.00 95.88 129 GLN A O 1
ATOM 1002 N N . GLU A 1 130 ? -7.121 9.836 14.301 1.00 96.12 130 GLU A N 1
ATOM 1003 C CA . GLU A 1 130 ? -6.288 11.045 14.383 1.00 96.12 130 GLU A CA 1
ATOM 1004 C C . GLU A 1 130 ? -5.478 11.273 13.098 1.00 96.12 130 GLU A C 1
ATOM 1006 O O . GLU A 1 130 ? -5.427 12.395 12.599 1.00 96.12 130 GLU A O 1
ATOM 1011 N N . LEU A 1 131 ? -4.888 10.211 12.534 1.00 96.25 131 LEU A N 1
ATOM 1012 C CA . LEU A 1 131 ? -4.171 10.270 11.257 1.00 96.25 131 LEU A CA 1
ATOM 1013 C C . LEU A 1 131 ? -5.090 10.711 10.111 1.00 96.25 131 LEU A C 1
ATOM 1015 O O . LEU A 1 131 ? -4.718 11.591 9.341 1.00 96.25 131 LEU A O 1
ATOM 1019 N N . ILE A 1 132 ? -6.291 10.138 10.000 1.00 96.69 132 ILE A N 1
ATOM 1020 C CA . ILE A 1 132 ? -7.241 10.517 8.941 1.00 96.69 132 ILE A CA 1
ATOM 1021 C C . ILE A 1 132 ? -7.660 11.985 9.078 1.00 96.69 132 ILE A C 1
ATOM 1023 O O . ILE A 1 132 ? -7.606 12.724 8.097 1.00 96.69 132 ILE A O 1
ATOM 1027 N N . ILE A 1 133 ? -8.005 12.425 10.293 1.00 96.25 133 ILE A N 1
ATOM 1028 C CA . ILE A 1 133 ? -8.389 13.818 10.564 1.00 96.25 133 ILE A CA 1
ATOM 1029 C C . ILE A 1 133 ? -7.250 14.773 10.190 1.00 96.25 133 ILE A C 1
ATOM 1031 O O . ILE A 1 133 ? -7.492 15.823 9.597 1.00 96.25 133 ILE A O 1
ATOM 1035 N N . GLU A 1 134 ? -6.005 14.414 10.501 1.00 95.31 134 GLU A N 1
ATOM 1036 C CA . GLU A 1 134 ? -4.852 15.241 10.155 1.00 95.31 134 GLU A CA 1
ATOM 1037 C C . GLU A 1 134 ? -4.615 15.294 8.637 1.00 95.31 134 GLU A C 1
ATOM 1039 O O . GLU A 1 134 ? -4.366 16.368 8.090 1.00 95.31 134 GLU A O 1
ATOM 1044 N N . ALA A 1 135 ? -4.764 14.170 7.930 1.00 95.00 135 ALA A N 1
ATOM 1045 C CA . ALA A 1 135 ? -4.673 14.129 6.470 1.00 95.00 135 ALA A CA 1
ATOM 1046 C C . ALA A 1 135 ? -5.760 14.983 5.788 1.00 95.00 135 ALA A C 1
ATOM 1048 O O . ALA A 1 135 ? -5.488 15.652 4.786 1.00 95.00 135 ALA A O 1
ATOM 1049 N N . GLU A 1 136 ? -6.979 14.990 6.336 1.00 94.12 136 GLU A N 1
ATOM 1050 C CA . GLU A 1 136 ? -8.082 15.853 5.895 1.00 94.12 136 GLU A CA 1
ATOM 1051 C C . GLU A 1 136 ? -7.799 17.331 6.192 1.00 94.12 136 GLU A C 1
ATOM 1053 O O . GLU A 1 136 ? -7.976 18.180 5.314 1.00 94.12 136 GLU A O 1
ATOM 1058 N N . ARG A 1 137 ? -7.293 17.646 7.392 1.00 95.19 137 ARG A N 1
ATOM 1059 C CA . ARG A 1 137 ? -6.902 19.007 7.797 1.00 95.19 137 ARG A CA 1
ATOM 1060 C C . ARG A 1 137 ? -5.840 19.590 6.864 1.00 95.19 137 ARG A C 1
ATOM 1062 O O . ARG A 1 137 ? -5.921 20.763 6.500 1.00 95.19 137 ARG A O 1
ATOM 1069 N N . LEU A 1 138 ? -4.871 18.765 6.475 1.00 91.50 138 LEU A N 1
ATOM 1070 C CA . LEU A 1 138 ? -3.795 19.094 5.538 1.00 91.50 138 LEU A CA 1
ATOM 1071 C C . LEU A 1 138 ? -4.236 19.039 4.062 1.00 91.50 138 LEU A C 1
ATOM 1073 O O . LEU A 1 138 ? -3.477 19.448 3.190 1.00 91.50 138 LEU A O 1
ATOM 1077 N N . LYS A 1 139 ? -5.459 18.568 3.768 1.00 91.50 139 LYS A N 1
ATOM 1078 C CA . LYS A 1 139 ? -6.020 18.406 2.410 1.00 91.50 139 LYS A CA 1
ATOM 1079 C C . LYS A 1 139 ? -5.182 17.506 1.492 1.00 91.50 139 LYS A C 1
ATOM 1081 O O . LYS A 1 139 ? -5.135 17.707 0.280 1.00 91.50 139 LYS A O 1
ATOM 1086 N N . ILE A 1 140 ? -4.544 16.490 2.065 1.00 91.88 140 ILE A N 1
ATOM 1087 C CA . ILE A 1 140 ? -3.688 15.534 1.344 1.00 91.88 140 ILE A CA 1
ATOM 1088 C C . ILE A 1 140 ? -4.194 14.092 1.444 1.00 91.88 140 ILE A C 1
ATOM 1090 O O . ILE A 1 140 ? -3.483 13.182 1.030 1.00 91.88 140 ILE A O 1
ATOM 1094 N N . LEU A 1 141 ? -5.409 13.866 1.960 1.00 92.00 141 LEU A N 1
ATOM 1095 C CA . LEU A 1 141 ? -5.980 12.527 2.166 1.00 92.00 141 LEU A CA 1
ATOM 1096 C C . LEU A 1 141 ? -5.858 11.619 0.930 1.00 92.00 141 LEU A C 1
ATOM 1098 O O . LEU A 1 141 ? -5.509 10.450 1.060 1.00 92.00 141 LEU A O 1
ATOM 1102 N N . GLU A 1 142 ? -6.079 12.163 -0.269 1.00 91.44 142 GLU A N 1
ATOM 1103 C CA . GLU A 1 142 ? -5.924 11.416 -1.523 1.00 91.44 142 GLU A CA 1
ATOM 1104 C C . GLU A 1 142 ? -4.483 10.947 -1.751 1.00 91.44 142 GLU A C 1
ATOM 1106 O O . GLU A 1 142 ? -4.282 9.828 -2.200 1.00 91.44 142 GLU A O 1
ATOM 1111 N N . LYS A 1 143 ? -3.482 11.768 -1.415 1.00 89.69 143 LYS A N 1
ATOM 1112 C CA . LYS A 1 143 ? -2.058 11.526 -1.703 1.00 89.69 143 LYS A CA 1
ATOM 1113 C C . LYS A 1 143 ? -1.373 10.650 -0.653 1.00 89.69 143 LYS A C 1
ATOM 1115 O O . LYS A 1 143 ? -0.416 9.951 -0.971 1.00 89.69 143 LYS A O 1
ATOM 1120 N N . VAL A 1 144 ? -1.859 10.664 0.591 1.00 93.12 144 VAL A N 1
ATOM 1121 C CA . VAL A 1 144 ? -1.263 9.931 1.722 1.00 93.12 144 VAL A CA 1
ATOM 1122 C C . VAL A 1 144 ? -0.942 8.458 1.416 1.00 93.12 144 VAL A C 1
ATOM 1124 O O . VAL A 1 144 ? 0.176 8.043 1.736 1.00 93.12 144 VAL A O 1
ATOM 1127 N N . PRO A 1 145 ? -1.835 7.659 0.792 1.00 95.81 145 PRO A N 1
ATOM 1128 C CA . PRO A 1 145 ? -1.569 6.248 0.515 1.00 95.81 145 PRO A CA 1
ATOM 1129 C C . PRO A 1 145 ? -0.294 5.980 -0.291 1.00 95.81 145 PRO A C 1
ATOM 1131 O O . PRO A 1 145 ? 0.305 4.923 -0.113 1.00 95.81 145 PRO A O 1
ATOM 1134 N N . PHE A 1 146 ? 0.163 6.929 -1.117 1.00 93.75 146 PHE A N 1
ATOM 1135 C CA . PHE A 1 146 ? 1.412 6.802 -1.874 1.00 93.75 146 PHE A CA 1
ATOM 1136 C C . PHE A 1 146 ? 2.639 6.621 -0.970 1.00 93.75 146 PHE A C 1
ATOM 1138 O O . PHE A 1 146 ? 3.519 5.818 -1.267 1.00 93.75 146 PHE A O 1
ATOM 1145 N N . PHE A 1 147 ? 2.688 7.338 0.155 1.00 91.94 147 PHE A N 1
ATOM 1146 C CA . PHE A 1 147 ? 3.847 7.354 1.056 1.00 91.94 147 PHE A CA 1
ATOM 1147 C C . PHE A 1 147 ? 3.805 6.240 2.109 1.00 91.94 147 PHE A C 1
ATOM 1149 O O . PHE A 1 147 ? 4.801 5.974 2.789 1.00 91.94 147 PHE A O 1
ATOM 1156 N N . VAL A 1 148 ? 2.652 5.583 2.273 1.00 94.50 148 VAL A N 1
ATOM 1157 C CA . VAL A 1 148 ? 2.461 4.530 3.277 1.00 94.50 148 VAL A CA 1
ATOM 1158 C C . VAL A 1 148 ? 3.419 3.352 3.064 1.00 94.50 148 VAL A C 1
ATOM 1160 O O . VAL A 1 148 ? 4.063 2.973 4.046 1.00 94.50 148 VAL A O 1
ATOM 1163 N N . PRO A 1 149 ? 3.591 2.800 1.843 1.00 94.69 149 PRO A N 1
ATOM 1164 C CA . PRO A 1 149 ? 4.529 1.709 1.602 1.00 94.69 149 PRO A CA 1
ATOM 1165 C C . PRO A 1 149 ? 5.944 2.029 2.063 1.00 94.69 149 PRO A C 1
ATOM 1167 O O . PRO A 1 149 ? 6.528 1.255 2.812 1.00 94.69 149 PRO A O 1
ATOM 1170 N N . GLU A 1 150 ? 6.468 3.196 1.696 1.00 90.56 150 GLU A N 1
ATOM 1171 C CA . GLU A 1 150 ? 7.817 3.612 2.078 1.00 90.56 150 GLU A CA 1
ATOM 1172 C C . GLU A 1 150 ? 7.978 3.767 3.595 1.00 90.56 150 GLU A C 1
ATOM 1174 O O . GLU A 1 150 ? 9.000 3.401 4.176 1.00 90.56 150 GLU A O 1
ATOM 1179 N N . CYS A 1 151 ? 6.955 4.295 4.266 1.00 92.94 151 CYS A N 1
ATOM 1180 C CA . CYS A 1 151 ? 7.008 4.492 5.708 1.00 92.94 151 CYS A CA 1
ATOM 1181 C C . CYS A 1 151 ? 6.878 3.176 6.480 1.00 92.94 151 CYS A C 1
ATOM 1183 O O . CYS A 1 151 ? 7.481 3.017 7.549 1.00 92.94 151 CYS A O 1
ATOM 1185 N N . LEU A 1 152 ? 6.038 2.258 6.001 1.00 93.94 152 LEU A N 1
ATOM 1186 C CA . LEU A 1 152 ? 5.582 1.113 6.783 1.00 93.94 152 LEU A CA 1
ATOM 1187 C C . LEU A 1 152 ? 6.243 -0.199 6.380 1.00 93.94 152 LEU A C 1
ATOM 1189 O O . LEU A 1 152 ? 6.572 -0.969 7.283 1.00 93.94 152 LEU A O 1
ATOM 1193 N N . PHE A 1 153 ? 6.468 -0.432 5.092 1.00 95.00 153 PHE A N 1
ATOM 1194 C CA . PHE A 1 153 ? 6.785 -1.758 4.584 1.00 95.00 153 PHE A CA 1
ATOM 1195 C C . PHE A 1 153 ? 8.283 -2.058 4.484 1.00 95.00 153 PHE A C 1
ATOM 1197 O O . PHE A 1 153 ? 9.129 -1.181 4.306 1.00 95.00 153 PHE A O 1
ATOM 1204 N N . THR A 1 154 ? 8.587 -3.344 4.600 1.00 94.06 154 THR A N 1
ATOM 1205 C CA . THR A 1 154 ? 9.906 -3.965 4.479 1.00 94.06 154 THR A CA 1
ATOM 1206 C C . THR A 1 154 ? 9.836 -5.099 3.452 1.00 94.06 154 THR A C 1
ATOM 1208 O O . THR A 1 154 ? 8.944 -5.138 2.609 1.00 94.06 154 THR A O 1
ATOM 1211 N N . ASP A 1 155 ? 10.752 -6.064 3.492 1.00 92.50 155 ASP A N 1
ATOM 1212 C CA . ASP A 1 155 ? 10.675 -7.276 2.672 1.00 92.50 155 ASP A CA 1
ATOM 1213 C C . ASP A 1 155 ? 9.502 -8.205 3.045 1.00 92.50 155 ASP A C 1
ATOM 1215 O O . ASP A 1 155 ? 9.229 -9.177 2.338 1.00 92.50 155 ASP A O 1
ATOM 1219 N N . GLN A 1 156 ? 8.779 -7.890 4.124 1.00 94.56 156 GLN A N 1
ATOM 1220 C CA . GLN A 1 156 ? 7.648 -8.655 4.642 1.00 94.56 156 GLN A CA 1
ATOM 1221 C C . GLN A 1 156 ? 6.283 -8.030 4.300 1.00 94.56 156 GLN A C 1
ATOM 1223 O O . GLN A 1 156 ? 5.310 -8.280 5.017 1.00 94.56 156 GLN A O 1
ATOM 1228 N N . ILE A 1 157 ? 6.193 -7.304 3.175 1.00 95.81 157 ILE A N 1
ATOM 1229 C CA . ILE A 1 157 ? 5.014 -6.535 2.721 1.00 95.81 157 ILE A CA 1
ATOM 1230 C C . ILE A 1 157 ? 3.688 -7.266 2.956 1.00 95.81 157 ILE A C 1
ATOM 1232 O O . ILE A 1 157 ? 2.767 -6.706 3.536 1.00 95.81 157 ILE A O 1
ATOM 1236 N N . VAL A 1 158 ? 3.577 -8.537 2.557 1.00 95.94 158 VAL A N 1
ATOM 1237 C CA . VAL A 1 158 ? 2.320 -9.305 2.667 1.00 95.94 158 VAL A CA 1
ATOM 1238 C C . VAL A 1 158 ? 1.829 -9.410 4.117 1.00 95.94 158 VAL A C 1
ATOM 1240 O O . VAL A 1 158 ? 0.635 -9.294 4.378 1.00 95.94 158 VAL A O 1
ATOM 1243 N N . LYS A 1 159 ? 2.744 -9.603 5.076 1.00 96.75 159 LYS A N 1
ATOM 1244 C CA . LYS A 1 159 ? 2.398 -9.641 6.505 1.00 96.75 159 LYS A CA 1
ATOM 1245 C C . LYS A 1 159 ? 2.081 -8.248 7.027 1.00 96.75 159 LYS A C 1
ATOM 1247 O O . LYS A 1 159 ? 1.191 -8.085 7.848 1.00 96.75 159 LYS A O 1
ATOM 1252 N N . GLU A 1 160 ? 2.813 -7.244 6.565 1.00 96.62 160 GLU A N 1
ATOM 1253 C CA . GLU A 1 160 ? 2.638 -5.867 7.019 1.00 96.62 160 GLU A CA 1
ATOM 1254 C C . GLU A 1 160 ? 1.334 -5.252 6.503 1.00 96.62 160 GLU A C 1
ATOM 1256 O O . GLU A 1 160 ? 0.714 -4.482 7.230 1.00 96.62 160 GLU A O 1
ATOM 1261 N N . ILE A 1 161 ? 0.862 -5.643 5.313 1.00 97.44 161 ILE A N 1
ATOM 1262 C CA . ILE A 1 161 ? -0.486 -5.311 4.832 1.00 97.44 161 ILE A CA 1
ATOM 1263 C C . ILE A 1 161 ? -1.531 -5.814 5.831 1.00 97.44 161 ILE A C 1
ATOM 1265 O O . ILE A 1 161 ? -2.418 -5.058 6.208 1.00 97.44 161 ILE A O 1
ATOM 1269 N N . GLU A 1 162 ? -1.401 -7.052 6.316 1.00 96.12 162 GLU A N 1
ATOM 1270 C CA . GLU A 1 162 ? -2.326 -7.611 7.309 1.00 96.12 162 GLU A CA 1
ATOM 1271 C C . GLU A 1 162 ? -2.254 -6.878 8.651 1.00 96.12 162 GLU A C 1
ATOM 1273 O O . GLU A 1 162 ? -3.287 -6.581 9.250 1.00 96.12 162 GLU A O 1
ATOM 1278 N N . VAL A 1 163 ? -1.043 -6.544 9.107 1.00 96.12 163 VAL A N 1
ATOM 1279 C CA . VAL A 1 163 ? -0.833 -5.786 10.349 1.00 96.12 163 VAL A CA 1
ATOM 1280 C C . VAL A 1 163 ? -1.480 -4.403 10.257 1.00 96.12 163 VAL A C 1
ATOM 1282 O O . VAL A 1 163 ? -2.180 -4.005 11.182 1.00 96.12 163 VAL A O 1
ATOM 1285 N N . TYR A 1 164 ? -1.288 -3.689 9.145 1.00 97.06 164 TYR A N 1
ATOM 1286 C CA . TYR A 1 164 ? -1.739 -2.305 8.966 1.00 97.06 164 TYR A CA 1
ATOM 1287 C C . TYR A 1 164 ? -3.066 -2.172 8.207 1.00 97.06 164 TYR A C 1
ATOM 1289 O O . TYR A 1 164 ? -3.436 -1.067 7.800 1.00 97.06 164 TYR A O 1
ATOM 1297 N N . LYS A 1 165 ? -3.819 -3.265 8.032 1.00 96.25 165 LYS A N 1
ATOM 1298 C CA . LYS A 1 165 ? -5.027 -3.273 7.196 1.00 96.25 165 LYS A CA 1
ATOM 1299 C C . LYS A 1 165 ? -6.071 -2.251 7.613 1.00 96.25 165 LYS A C 1
ATOM 1301 O O . LYS A 1 165 ? -6.651 -1.599 6.758 1.00 96.25 165 LYS A O 1
ATOM 1306 N N . MET A 1 166 ? -6.255 -2.037 8.918 1.00 96.56 166 MET A N 1
ATOM 1307 C CA . MET A 1 166 ? -7.231 -1.066 9.419 1.00 96.56 166 MET A CA 1
ATOM 1308 C C . MET A 1 166 ? -6.901 0.357 8.959 1.00 96.56 166 MET A C 1
ATOM 1310 O O . MET A 1 166 ? -7.799 1.108 8.586 1.00 96.56 166 MET A O 1
ATOM 1314 N N . LEU A 1 167 ? -5.616 0.725 8.954 1.00 97.25 167 LEU A N 1
ATOM 1315 C CA . LEU A 1 167 ? -5.156 2.017 8.455 1.00 97.25 167 LEU A CA 1
ATOM 1316 C C . LEU A 1 167 ? -5.345 2.111 6.936 1.00 97.25 167 LEU A C 1
ATOM 1318 O O . LEU A 1 167 ? -5.894 3.098 6.450 1.00 97.25 167 LEU A O 1
ATOM 1322 N N . LEU A 1 168 ? -4.924 1.079 6.199 1.00 97.88 168 LEU A N 1
ATOM 1323 C CA . LEU A 1 168 ? -5.010 1.034 4.736 1.00 97.88 168 LEU A CA 1
ATOM 1324 C C . LEU A 1 168 ? -6.462 1.120 4.251 1.00 97.88 168 LEU A C 1
ATOM 1326 O O . LEU A 1 168 ? -6.771 1.962 3.409 1.00 97.88 168 LEU A O 1
ATOM 1330 N N . GLN A 1 169 ? -7.363 0.335 4.846 1.00 97.50 169 GLN A N 1
ATOM 1331 C CA . GLN A 1 169 ? -8.801 0.378 4.576 1.00 97.50 169 GLN A CA 1
ATOM 1332 C C . GLN A 1 169 ? -9.379 1.769 4.854 1.00 97.50 169 GLN A C 1
ATOM 1334 O O . GLN A 1 169 ? -10.150 2.283 4.051 1.00 97.50 169 GLN A O 1
ATOM 1339 N N . LYS A 1 170 ? -8.998 2.422 5.962 1.00 97.00 170 LYS A N 1
ATOM 1340 C CA . LYS A 1 170 ? -9.491 3.772 6.287 1.00 97.00 170 LYS A CA 1
ATOM 1341 C C . LYS A 1 170 ? -9.010 4.834 5.306 1.00 97.00 170 LYS A C 1
ATOM 1343 O O . LYS A 1 170 ? -9.796 5.704 4.948 1.00 97.00 170 LYS A O 1
ATOM 1348 N N . LEU A 1 171 ? -7.759 4.752 4.865 1.00 96.19 171 LEU A N 1
ATOM 1349 C CA . LEU A 1 171 ? -7.190 5.678 3.885 1.00 96.19 171 LEU A CA 1
ATOM 1350 C C . LEU A 1 171 ? -7.769 5.480 2.476 1.00 96.19 171 LEU A C 1
ATOM 1352 O O . LEU A 1 171 ? -7.933 6.449 1.734 1.00 96.19 171 LEU A O 1
ATOM 1356 N N . CYS A 1 172 ? -8.071 4.233 2.112 1.00 97.12 172 CYS A N 1
ATOM 1357 C CA . CYS A 1 172 ? -8.546 3.855 0.781 1.00 97.12 172 CYS A CA 1
ATOM 1358 C C . CYS A 1 172 ? -10.079 3.822 0.655 1.00 97.12 172 CYS A C 1
ATOM 1360 O O . CYS A 1 172 ? -10.607 3.768 -0.460 1.00 97.12 172 CYS A O 1
ATOM 1362 N N . ALA A 1 173 ? -10.815 3.881 1.769 1.00 94.81 173 ALA A N 1
ATOM 1363 C CA . ALA A 1 173 ? -12.273 3.855 1.781 1.00 94.81 173 ALA A CA 1
ATOM 1364 C C . ALA A 1 173 ? -12.859 5.024 0.979 1.00 94.81 173 ALA A C 1
ATOM 1366 O O . ALA A 1 173 ? -12.678 6.187 1.334 1.00 94.81 173 ALA A O 1
ATOM 1367 N N . LYS A 1 174 ? -13.610 4.706 -0.086 1.00 91.50 174 LYS A N 1
ATOM 1368 C CA . LYS A 1 174 ? -14.211 5.689 -1.014 1.00 91.50 174 LYS A CA 1
ATOM 1369 C C . LYS A 1 174 ? -13.189 6.640 -1.659 1.00 91.50 174 LYS A C 1
ATOM 1371 O O . LYS A 1 174 ? -13.564 7.700 -2.151 1.00 91.50 174 LYS A O 1
ATOM 1376 N N . ASN A 1 175 ? -11.915 6.258 -1.670 1.00 93.00 175 ASN A N 1
ATOM 1377 C CA . ASN A 1 175 ? -10.804 7.061 -2.159 1.00 93.00 175 ASN A CA 1
ATOM 1378 C C . ASN A 1 175 ? -10.100 6.319 -3.303 1.00 93.00 175 ASN A C 1
ATOM 1380 O O . ASN A 1 175 ? -9.018 5.761 -3.129 1.00 93.00 175 ASN A O 1
ATOM 1384 N N . ILE A 1 176 ? -10.739 6.294 -4.477 1.00 94.88 176 ILE A N 1
ATOM 1385 C CA . ILE A 1 176 ? -10.244 5.581 -5.670 1.00 94.88 176 ILE A CA 1
ATOM 1386 C C . ILE A 1 176 ? -8.868 6.107 -6.103 1.00 94.88 176 ILE A C 1
ATOM 1388 O O . ILE A 1 176 ? -7.961 5.326 -6.392 1.00 94.88 176 ILE A O 1
ATOM 1392 N N . LYS A 1 177 ? -8.667 7.431 -6.054 1.00 89.75 177 LYS A N 1
ATOM 1393 C CA . LYS A 1 177 ? -7.359 8.051 -6.312 1.00 89.75 177 LYS A CA 1
ATOM 1394 C C . LYS A 1 177 ? -6.303 7.556 -5.324 1.00 89.75 177 LYS A C 1
ATOM 1396 O O . LYS A 1 177 ? -5.222 7.153 -5.740 1.00 89.75 177 LYS A O 1
ATOM 1401 N N . GLY A 1 178 ? -6.633 7.512 -4.035 1.00 92.31 178 GLY A N 1
ATOM 1402 C CA . GLY A 1 178 ? -5.770 6.967 -2.991 1.00 92.31 178 GLY A CA 1
ATOM 1403 C C . GLY A 1 178 ? -5.396 5.502 -3.208 1.00 92.31 178 GLY A C 1
ATOM 1404 O O . GLY A 1 178 ? -4.234 5.144 -3.045 1.00 92.31 178 GLY A O 1
ATOM 1405 N N . GLN A 1 179 ? -6.334 4.661 -3.644 1.00 96.94 179 GLN A N 1
ATOM 1406 C CA . GLN A 1 179 ? -6.049 3.259 -3.980 1.00 96.94 179 GLN A CA 1
ATOM 1407 C C . GLN A 1 179 ? -5.038 3.141 -5.127 1.00 96.94 179 GLN A C 1
ATOM 1409 O O . GLN A 1 179 ? -4.070 2.384 -5.036 1.00 96.94 179 GLN A O 1
ATOM 1414 N N . LYS A 1 180 ? -5.205 3.948 -6.179 1.00 91.38 180 LYS A N 1
ATOM 1415 C CA . LYS A 1 180 ? -4.251 4.017 -7.294 1.00 91.38 180 LYS A CA 1
ATOM 1416 C C . LYS A 1 180 ? -2.878 4.514 -6.830 1.00 91.38 180 LYS A C 1
ATOM 1418 O O . LYS A 1 180 ? -1.852 3.934 -7.183 1.00 91.38 180 LYS A O 1
ATOM 1423 N N . TYR A 1 181 ? -2.852 5.542 -5.984 1.00 93.19 181 TYR A N 1
ATOM 1424 C CA . TYR A 1 181 ? -1.626 6.054 -5.377 1.00 93.19 181 TYR A CA 1
ATOM 1425 C C . TYR A 1 181 ? -0.922 5.021 -4.493 1.00 93.19 181 TYR A C 1
ATOM 1427 O O . TYR A 1 181 ? 0.305 4.949 -4.520 1.00 93.19 181 TYR A O 1
ATOM 1435 N N . LEU A 1 182 ? -1.660 4.171 -3.779 1.00 96.12 182 LEU A N 1
ATOM 1436 C CA . LEU A 1 182 ? -1.083 3.066 -3.015 1.00 96.12 182 LEU A CA 1
ATOM 1437 C C . LEU A 1 182 ? -0.354 2.061 -3.922 1.00 96.12 182 LEU A C 1
ATOM 1439 O O . LEU A 1 182 ? 0.771 1.670 -3.607 1.00 96.12 182 LEU A O 1
ATOM 1443 N N . LEU A 1 183 ? -0.948 1.678 -5.063 1.00 95.00 183 LEU A N 1
ATOM 1444 C CA . LEU A 1 183 ? -0.291 0.795 -6.044 1.00 95.00 183 LEU A CA 1
ATOM 1445 C C . LEU A 1 183 ? 0.987 1.420 -6.606 1.00 95.00 183 LEU A C 1
ATOM 1447 O O . LEU A 1 183 ? 2.003 0.741 -6.745 1.00 95.00 183 LEU A O 1
ATOM 1451 N N . HIS A 1 184 ? 0.959 2.722 -6.881 1.00 90.00 184 HIS A N 1
ATOM 1452 C CA . HIS A 1 184 ? 2.136 3.472 -7.313 1.00 90.00 184 HIS A CA 1
ATOM 1453 C C . HIS A 1 184 ? 3.222 3.554 -6.228 1.00 90.00 184 HIS A C 1
ATOM 1455 O O . HIS A 1 184 ? 4.406 3.396 -6.532 1.00 90.00 184 HIS A O 1
ATOM 1461 N N . GLY A 1 185 ? 2.846 3.740 -4.962 1.00 90.75 185 GLY A N 1
ATOM 1462 C CA . GLY A 1 185 ? 3.780 3.703 -3.835 1.00 90.75 185 GLY A CA 1
ATOM 1463 C C . GLY A 1 185 ? 4.440 2.329 -3.674 1.00 90.75 185 GLY A C 1
ATOM 1464 O O . GLY A 1 185 ? 5.647 2.232 -3.446 1.00 90.75 185 GLY A O 1
ATOM 1465 N N . LEU A 1 186 ? 3.670 1.253 -3.869 1.00 93.50 186 LEU A N 1
ATOM 1466 C CA . LEU A 1 186 ? 4.175 -0.123 -3.866 1.00 93.50 186 LEU A CA 1
ATOM 1467 C C . LEU A 1 186 ? 5.141 -0.390 -5.025 1.00 93.50 186 LEU A C 1
ATOM 1469 O O . LEU A 1 186 ? 6.211 -0.959 -4.822 1.00 93.50 186 LEU A O 1
ATOM 1473 N N . GLU A 1 187 ? 4.797 0.047 -6.232 1.00 91.00 187 GLU A N 1
ATOM 1474 C CA . GLU A 1 187 ? 5.684 -0.029 -7.395 1.00 91.00 187 GLU A CA 1
ATOM 1475 C C . GLU A 1 187 ? 7.002 0.714 -7.140 1.00 91.00 187 GLU A C 1
ATOM 1477 O O . GLU A 1 187 ? 8.080 0.172 -7.395 1.00 91.00 187 GLU A O 1
ATOM 1482 N N . THR A 1 188 ? 6.923 1.902 -6.538 1.00 88.25 188 THR A N 1
ATOM 1483 C CA . THR A 1 188 ? 8.089 2.726 -6.203 1.00 88.25 188 THR A CA 1
ATOM 1484 C C . THR A 1 188 ? 9.005 2.021 -5.208 1.00 88.25 188 THR A C 1
ATOM 1486 O O . THR A 1 188 ? 10.202 1.881 -5.472 1.00 88.25 188 THR A O 1
ATOM 1489 N N . ILE A 1 189 ? 8.477 1.523 -4.084 1.00 91.06 189 ILE A N 1
ATOM 1490 C CA . ILE A 1 189 ? 9.315 0.862 -3.074 1.00 91.06 189 ILE A CA 1
ATOM 1491 C C . ILE A 1 189 ? 9.912 -0.450 -3.603 1.00 91.06 189 ILE A C 1
ATOM 1493 O O . ILE A 1 189 ? 11.083 -0.730 -3.354 1.00 91.06 189 ILE A O 1
ATOM 1497 N N . ILE A 1 190 ? 9.163 -1.224 -4.396 1.00 90.94 190 ILE A N 1
ATOM 1498 C CA . ILE A 1 190 ? 9.656 -2.467 -5.009 1.00 90.94 190 ILE A CA 1
ATOM 1499 C C . ILE A 1 190 ? 10.737 -2.176 -6.057 1.00 90.94 190 ILE A C 1
ATOM 1501 O O . ILE A 1 190 ? 11.712 -2.921 -6.163 1.00 90.94 190 ILE A O 1
ATOM 1505 N N . GLY A 1 191 ? 10.592 -1.099 -6.829 1.00 87.56 191 GLY A N 1
ATOM 1506 C CA . GLY A 1 191 ? 11.561 -0.721 -7.853 1.00 87.56 191 GLY A CA 1
ATOM 1507 C C . GLY A 1 191 ? 12.860 -0.141 -7.293 1.00 87.56 191 GLY A C 1
ATOM 1508 O O . GLY A 1 191 ? 13.924 -0.361 -7.879 1.00 87.56 191 GLY A O 1
ATOM 1509 N N . THR A 1 192 ? 12.786 0.568 -6.163 1.00 86.25 192 THR A N 1
ATOM 1510 C CA . THR A 1 192 ? 13.906 1.348 -5.604 1.00 86.25 192 THR A CA 1
ATOM 1511 C C . THR A 1 192 ? 14.632 0.661 -4.447 1.00 86.25 192 THR A C 1
ATOM 1513 O O . THR A 1 192 ? 15.848 0.813 -4.319 1.00 86.25 192 THR A O 1
ATOM 1516 N N . ASN A 1 193 ? 13.941 -0.127 -3.618 1.00 88.25 193 ASN A N 1
ATOM 1517 C CA . ASN A 1 193 ? 14.555 -0.801 -2.478 1.00 88.25 193 ASN A CA 1
ATOM 1518 C C . ASN A 1 193 ? 15.142 -2.158 -2.896 1.00 88.25 193 ASN A C 1
ATOM 1520 O O . ASN A 1 193 ? 14.419 -3.100 -3.216 1.00 88.25 193 ASN A O 1
ATOM 1524 N N . ASN A 1 194 ? 16.471 -2.273 -2.844 1.00 87.81 194 ASN A N 1
ATOM 1525 C CA . ASN A 1 194 ? 17.197 -3.474 -3.264 1.00 87.81 194 ASN A CA 1
ATOM 1526 C C . ASN A 1 194 ? 16.803 -4.745 -2.497 1.00 87.81 194 ASN A C 1
ATOM 1528 O O . ASN A 1 194 ? 16.733 -5.812 -3.105 1.00 87.81 194 ASN A O 1
ATOM 1532 N N . GLU A 1 195 ? 16.557 -4.649 -1.190 1.00 88.44 195 GLU A N 1
ATOM 1533 C CA . GLU A 1 195 ? 16.235 -5.810 -0.350 1.00 88.44 195 GLU A CA 1
ATOM 1534 C C . GLU A 1 195 ? 14.838 -6.348 -0.664 1.00 88.44 195 GLU A C 1
ATOM 1536 O O . GLU A 1 195 ? 14.653 -7.553 -0.857 1.00 88.44 195 GLU A O 1
ATOM 1541 N N . ILE A 1 196 ? 13.874 -5.434 -0.787 1.00 89.19 196 ILE A N 1
ATOM 1542 C CA . ILE A 1 196 ? 12.500 -5.737 -1.195 1.00 89.19 196 ILE A CA 1
ATOM 1543 C C . ILE A 1 196 ? 12.505 -6.327 -2.602 1.00 89.19 196 ILE A C 1
ATOM 1545 O O . ILE A 1 196 ? 11.942 -7.401 -2.828 1.00 89.19 196 ILE A O 1
ATOM 1549 N N . ARG A 1 197 ? 13.199 -5.672 -3.536 1.00 88.44 197 ARG A N 1
ATOM 1550 C CA . ARG A 1 197 ? 13.303 -6.108 -4.929 1.00 88.44 197 ARG A CA 1
ATOM 1551 C C . ARG A 1 197 ? 13.866 -7.520 -5.034 1.00 88.44 197 ARG A C 1
ATOM 1553 O O . ARG A 1 197 ? 13.275 -8.362 -5.696 1.00 88.44 197 ARG A O 1
ATOM 1560 N N . ALA A 1 198 ? 14.952 -7.821 -4.325 1.00 88.81 198 ALA A N 1
ATOM 1561 C CA . ALA A 1 198 ? 15.575 -9.143 -4.365 1.00 88.81 198 ALA A CA 1
ATOM 1562 C C . ALA A 1 198 ? 14.629 -10.283 -3.937 1.00 88.81 198 ALA A C 1
ATOM 1564 O O . ALA A 1 198 ? 14.772 -11.409 -4.414 1.00 88.81 198 ALA A O 1
ATOM 1565 N N . LYS A 1 199 ? 13.663 -10.010 -3.051 1.00 89.12 199 LYS A N 1
ATOM 1566 C CA . LYS A 1 199 ? 12.741 -11.022 -2.507 1.00 89.12 199 LYS A CA 1
ATOM 1567 C C . LYS A 1 199 ? 11.389 -11.066 -3.218 1.00 89.12 199 LYS A C 1
ATOM 1569 O O . LYS A 1 199 ? 10.824 -12.150 -3.382 1.00 89.12 199 LYS A O 1
ATOM 1574 N N . LEU A 1 200 ? 10.864 -9.913 -3.625 1.00 88.75 200 LEU A N 1
ATOM 1575 C CA . LEU A 1 200 ? 9.471 -9.762 -4.059 1.00 88.75 200 LEU A CA 1
ATOM 1576 C C . LEU A 1 200 ? 9.310 -9.453 -5.551 1.00 88.75 200 LEU A C 1
ATOM 1578 O O . LEU A 1 200 ? 8.208 -9.617 -6.069 1.00 88.75 200 LEU A O 1
ATOM 1582 N N . PHE A 1 201 ? 10.382 -9.084 -6.260 1.00 89.50 201 PHE A N 1
ATOM 1583 C CA . PHE A 1 201 ? 10.356 -8.784 -7.698 1.00 89.50 201 PHE A CA 1
ATOM 1584 C C . PHE A 1 201 ? 10.319 -10.061 -8.552 1.00 89.50 201 PHE A C 1
ATOM 1586 O O . PHE A 1 201 ? 11.272 -10.429 -9.235 1.00 89.50 201 PHE A O 1
ATOM 1593 N N . ASN A 1 202 ? 9.219 -10.797 -8.440 1.00 91.38 202 ASN A N 1
ATOM 1594 C CA . ASN A 1 202 ? 8.906 -11.989 -9.218 1.00 91.38 202 ASN A CA 1
ATOM 1595 C C . ASN A 1 202 ? 7.383 -12.196 -9.245 1.00 91.38 202 ASN A C 1
ATOM 1597 O O . ASN A 1 202 ? 6.656 -11.625 -8.430 1.00 91.38 202 ASN A O 1
ATOM 1601 N N . THR A 1 203 ? 6.898 -13.058 -10.142 1.00 92.38 203 THR A N 1
ATOM 1602 C CA . THR A 1 203 ? 5.461 -13.327 -10.332 1.00 92.38 203 THR A CA 1
ATOM 1603 C C . THR A 1 203 ? 4.738 -13.712 -9.041 1.00 92.38 203 THR A C 1
ATOM 1605 O O . THR A 1 203 ? 3.663 -13.194 -8.743 1.00 92.38 203 THR A O 1
ATOM 1608 N N . LYS A 1 204 ? 5.350 -14.574 -8.219 1.00 93.06 204 LYS A N 1
ATOM 1609 C CA . LYS A 1 204 ? 4.751 -15.048 -6.964 1.00 93.06 204 LYS A CA 1
ATOM 1610 C C . LYS A 1 204 ? 4.694 -13.950 -5.902 1.00 93.06 204 LYS A C 1
ATOM 1612 O O . LYS A 1 204 ? 3.719 -13.882 -5.159 1.00 93.06 204 LYS A O 1
ATOM 1617 N N . GLY A 1 205 ? 5.737 -13.130 -5.798 1.00 92.62 205 GLY A N 1
ATOM 1618 C CA . GLY A 1 205 ? 5.803 -12.000 -4.875 1.00 92.62 205 GLY A CA 1
ATOM 1619 C C . GLY A 1 205 ? 4.731 -10.968 -5.200 1.00 92.62 205 GLY A C 1
ATOM 1620 O O . GLY A 1 205 ? 3.905 -10.664 -4.342 1.00 92.62 205 GLY A O 1
ATOM 1621 N N . MET A 1 206 ? 4.681 -10.525 -6.458 1.00 94.31 206 MET A N 1
ATOM 1622 C CA . MET A 1 206 ? 3.687 -9.554 -6.919 1.00 94.31 206 MET A CA 1
ATOM 1623 C C . MET A 1 206 ? 2.259 -10.073 -6.770 1.00 94.31 206 MET A C 1
ATOM 1625 O O . MET A 1 206 ? 1.434 -9.391 -6.169 1.00 94.31 206 MET A O 1
ATOM 1629 N N . SER A 1 207 ? 1.979 -11.299 -7.224 1.00 94.62 207 SER A N 1
ATOM 1630 C CA . SER A 1 207 ? 0.631 -11.873 -7.125 1.00 94.62 207 SER A CA 1
ATOM 1631 C C . SER A 1 207 ? 0.161 -11.986 -5.676 1.00 94.62 207 SER A C 1
ATOM 1633 O O . SER A 1 207 ? -0.985 -11.675 -5.386 1.00 94.62 207 SER A O 1
ATOM 1635 N N . LYS A 1 208 ? 1.046 -12.349 -4.736 1.00 95.62 208 LYS A N 1
ATOM 1636 C CA . LYS A 1 208 ? 0.703 -12.392 -3.305 1.00 95.62 208 LYS A CA 1
ATOM 1637 C C . LYS A 1 208 ? 0.399 -11.021 -2.712 1.00 95.62 208 LYS A C 1
ATOM 1639 O O . LYS A 1 208 ? -0.478 -10.927 -1.864 1.00 95.62 208 LYS A O 1
ATOM 1644 N N . ILE A 1 209 ? 1.143 -9.985 -3.100 1.00 96.75 209 ILE A N 1
ATOM 1645 C CA . ILE A 1 209 ? 0.909 -8.618 -2.615 1.00 96.75 209 ILE A CA 1
ATOM 1646 C C . ILE A 1 209 ? -0.444 -8.119 -3.121 1.00 96.75 209 ILE A C 1
ATOM 1648 O O . ILE A 1 209 ? -1.254 -7.661 -2.322 1.00 96.75 209 ILE A O 1
ATOM 1652 N N . LEU A 1 210 ? -0.696 -8.245 -4.428 1.00 97.56 210 LEU A N 1
ATOM 1653 C CA . LEU A 1 210 ? -1.938 -7.784 -5.051 1.00 97.56 210 LEU A CA 1
ATOM 1654 C C . LEU A 1 210 ? -3.150 -8.560 -4.528 1.00 97.56 210 LEU A C 1
ATOM 1656 O O . LEU A 1 210 ? -4.132 -7.943 -4.124 1.00 97.56 210 LEU A O 1
ATOM 1660 N N . LEU A 1 211 ? -3.034 -9.888 -4.418 1.00 96.31 211 LEU A N 1
ATOM 1661 C CA . LEU A 1 211 ? -4.068 -10.725 -3.816 1.00 96.31 211 LEU A CA 1
ATOM 1662 C C . LEU A 1 211 ? -4.361 -10.303 -2.376 1.00 96.31 211 LEU A C 1
ATOM 1664 O O . LEU A 1 211 ? -5.520 -10.172 -2.014 1.00 96.31 211 LEU A O 1
ATOM 1668 N N . LYS A 1 212 ? -3.338 -10.011 -1.566 1.00 97.94 212 LYS A N 1
ATOM 1669 C CA . LYS A 1 212 ? -3.556 -9.583 -0.179 1.00 97.94 212 LYS A CA 1
ATOM 1670 C C . LYS A 1 212 ? -4.251 -8.220 -0.079 1.00 97.94 212 LYS A C 1
ATOM 1672 O O . LYS A 1 212 ? -5.024 -8.005 0.846 1.00 97.94 212 LYS A O 1
ATOM 1677 N N . LEU A 1 213 ? -3.985 -7.296 -1.006 1.00 98.19 213 LEU A N 1
ATOM 1678 C CA . LEU A 1 213 ? -4.691 -6.007 -1.072 1.00 98.19 213 LEU A CA 1
ATOM 1679 C C . LEU A 1 213 ? -6.160 -6.175 -1.476 1.00 98.19 213 LEU A C 1
ATOM 1681 O O . LEU A 1 213 ? -7.005 -5.429 -0.983 1.00 98.19 213 LEU A O 1
ATOM 1685 N N . TYR A 1 214 ? -6.437 -7.142 -2.352 1.00 97.38 214 TYR A N 1
ATOM 1686 C CA . TYR A 1 214 ? -7.785 -7.525 -2.756 1.00 97.38 214 TYR A CA 1
ATOM 1687 C C . TYR A 1 214 ? -8.551 -8.204 -1.610 1.00 97.38 214 TYR A C 1
ATOM 1689 O O . TYR A 1 214 ? -9.601 -7.719 -1.209 1.00 97.38 214 TYR A O 1
ATOM 1697 N N . GLU A 1 215 ? -7.989 -9.262 -1.015 1.00 96.69 215 GLU A N 1
ATOM 1698 C CA . GLU A 1 215 ? -8.605 -10.043 0.072 1.00 96.69 215 GLU A CA 1
ATOM 1699 C C . GLU A 1 215 ? -8.938 -9.209 1.318 1.00 96.69 215 GLU A C 1
ATOM 1701 O O . GLU A 1 215 ? -9.849 -9.552 2.066 1.00 96.69 215 GLU A O 1
ATOM 1706 N N . GLU A 1 216 ? -8.178 -8.143 1.579 1.00 97.38 216 GLU A N 1
ATOM 1707 C CA . GLU A 1 216 ? -8.403 -7.250 2.721 1.00 97.38 216 GLU A CA 1
ATOM 1708 C C . GLU A 1 216 ? -9.255 -6.019 2.353 1.00 97.38 216 GLU A C 1
ATOM 1710 O O . GLU A 1 216 ? -9.288 -5.058 3.124 1.00 97.38 216 GLU A O 1
ATOM 1715 N N . ASP A 1 217 ? -9.928 -6.011 1.196 1.00 96.69 217 ASP A N 1
ATOM 1716 C CA . ASP A 1 217 ? -10.813 -4.930 0.732 1.00 96.69 217 ASP A CA 1
ATOM 1717 C C . ASP A 1 217 ? -10.137 -3.540 0.721 1.00 96.69 217 ASP A C 1
ATOM 1719 O O . ASP A 1 217 ? -10.755 -2.511 1.017 1.00 96.69 217 ASP A O 1
ATOM 1723 N N . ILE A 1 218 ? -8.831 -3.488 0.435 1.00 97.94 218 ILE A N 1
ATOM 1724 C CA . ILE A 1 218 ? -8.073 -2.226 0.407 1.00 97.94 218 ILE A CA 1
ATOM 1725 C C . ILE A 1 218 ? -8.215 -1.560 -0.962 1.00 97.94 218 ILE A C 1
ATOM 1727 O O . ILE A 1 218 ? -8.322 -0.335 -1.041 1.00 97.94 218 ILE A O 1
ATOM 1731 N N . ILE A 1 219 ? -8.201 -2.358 -2.030 1.00 98.00 219 ILE A N 1
ATOM 1732 C CA . ILE A 1 219 ? -8.247 -1.895 -3.418 1.00 98.00 219 ILE A CA 1
ATOM 1733 C C . ILE A 1 219 ? -9.360 -2.630 -4.155 1.00 98.00 219 ILE A C 1
ATOM 1735 O O . ILE A 1 219 ? -9.454 -3.852 -4.068 1.00 98.00 219 ILE A O 1
ATOM 1739 N N . VAL A 1 220 ? -10.178 -1.877 -4.889 1.00 96.00 220 VAL A N 1
ATOM 1740 C CA . VAL A 1 220 ? -11.258 -2.432 -5.716 1.00 96.00 220 VAL A CA 1
ATOM 1741 C C . VAL A 1 220 ? -10.739 -2.933 -7.066 1.00 96.00 220 VAL A C 1
ATOM 1743 O O . VAL A 1 220 ? -9.699 -2.486 -7.558 1.00 96.00 220 VAL A O 1
ATOM 1746 N N . GLU A 1 221 ? -11.474 -3.856 -7.678 1.00 94.88 221 GLU A N 1
ATOM 1747 C CA . GLU A 1 221 ? -11.076 -4.564 -8.903 1.00 94.88 221 GLU A CA 1
ATOM 1748 C C . GLU A 1 221 ? -10.774 -3.614 -10.064 1.00 94.88 221 GLU A C 1
ATOM 1750 O O . GLU A 1 221 ? -9.741 -3.733 -10.731 1.00 94.88 221 GLU A O 1
ATOM 1755 N N . GLU A 1 222 ? -11.609 -2.591 -10.243 1.00 93.81 222 GLU A N 1
ATOM 1756 C CA . GLU A 1 222 ? -11.477 -1.615 -11.322 1.00 93.81 222 GLU A CA 1
ATOM 1757 C C . GLU A 1 222 ? -10.135 -0.875 -11.268 1.00 93.81 222 GLU A C 1
ATOM 1759 O O . GLU A 1 222 ? -9.532 -0.597 -12.309 1.00 93.81 222 GLU A O 1
ATOM 1764 N N . VAL A 1 223 ? -9.623 -0.615 -10.060 1.00 95.88 223 VAL A N 1
ATOM 1765 C CA . VAL A 1 223 ? -8.339 0.068 -9.858 1.00 95.88 223 VAL A CA 1
ATOM 1766 C C . VAL A 1 223 ? -7.171 -0.828 -10.258 1.00 95.88 223 VAL A C 1
ATOM 1768 O O . VAL A 1 223 ? -6.209 -0.334 -10.853 1.00 95.88 223 VAL A O 1
ATOM 1771 N N . PHE A 1 224 ? -7.248 -2.139 -10.001 1.00 96.25 224 PHE A N 1
ATOM 1772 C CA . PHE A 1 224 ? -6.229 -3.080 -10.472 1.00 96.25 224 PHE A CA 1
ATOM 1773 C C . PHE A 1 224 ? -6.178 -3.122 -12.000 1.00 96.25 224 PHE A C 1
ATOM 1775 O O . PHE A 1 224 ? -5.089 -3.043 -12.577 1.00 96.25 224 PHE A O 1
ATOM 1782 N N . TYR A 1 225 ? -7.337 -3.188 -12.660 1.00 94.44 225 TYR A N 1
ATOM 1783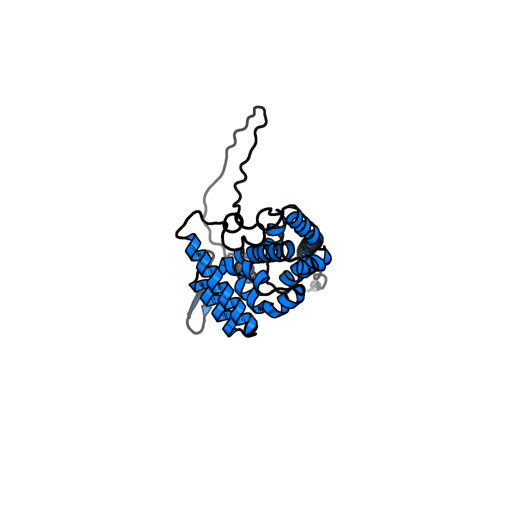 C CA . TYR A 1 225 ? -7.406 -3.187 -14.120 1.00 94.44 225 TYR A CA 1
ATOM 1784 C C . TYR A 1 225 ? -6.876 -1.885 -14.718 1.00 94.44 225 TYR A C 1
ATOM 1786 O O . TYR A 1 225 ? -6.098 -1.917 -15.673 1.00 94.44 225 TYR A O 1
ATOM 1794 N N . GLU A 1 226 ? -7.255 -0.734 -14.161 1.00 91.81 226 GLU A N 1
ATOM 1795 C CA . GLU A 1 226 ? -6.786 0.564 -14.643 1.00 91.81 226 GLU A CA 1
ATOM 1796 C C . GLU A 1 226 ? -5.268 0.719 -14.484 1.00 91.81 226 GLU A C 1
ATOM 1798 O O . GLU A 1 226 ? -4.581 1.098 -15.435 1.00 91.81 226 GLU A O 1
ATOM 1803 N N . TRP A 1 227 ? -4.730 0.364 -13.315 1.00 91.94 227 TRP A N 1
ATOM 1804 C CA . TRP A 1 227 ? -3.291 0.378 -13.053 1.00 91.94 227 TRP A CA 1
ATOM 1805 C C . TRP A 1 227 ? -2.524 -0.556 -14.000 1.00 91.94 227 TRP A C 1
ATOM 1807 O O . TRP A 1 227 ? -1.438 -0.205 -14.473 1.00 91.94 227 TRP A O 1
ATOM 1817 N N . TYR A 1 228 ? -3.092 -1.720 -14.331 1.00 92.75 228 TYR A N 1
ATOM 1818 C CA . TYR A 1 228 ? -2.448 -2.715 -15.185 1.00 92.75 228 TYR A CA 1
ATOM 1819 C C . TYR A 1 228 ? -2.286 -2.270 -16.648 1.00 92.75 228 TYR A C 1
ATOM 1821 O O . TYR A 1 228 ? -1.287 -2.622 -17.277 1.00 92.75 228 TYR A O 1
ATOM 1829 N N . LYS A 1 229 ? -3.223 -1.472 -17.185 1.00 89.69 229 LYS A N 1
ATOM 1830 C CA . LYS A 1 229 ? -3.276 -1.086 -18.613 1.00 89.69 229 LYS A CA 1
ATOM 1831 C C . LYS A 1 229 ? -1.989 -0.457 -19.146 1.00 89.69 229 LYS A C 1
ATOM 1833 O O . LYS A 1 229 ? -1.640 -0.681 -20.303 1.00 89.69 229 LYS A O 1
ATOM 1838 N N . LYS A 1 230 ? -1.304 0.361 -18.340 1.00 80.25 230 LYS A N 1
ATOM 1839 C CA . LYS A 1 230 ? -0.136 1.128 -18.789 1.00 80.25 230 LYS A CA 1
ATOM 1840 C C . LYS A 1 230 ? 0.975 1.095 -17.746 1.00 80.25 230 LYS A C 1
ATOM 1842 O O . LYS A 1 230 ? 0.782 1.486 -16.597 1.00 80.25 230 LYS A O 1
ATOM 1847 N N . ALA A 1 231 ? 2.154 0.654 -18.178 1.00 77.44 231 ALA A N 1
ATOM 1848 C CA . ALA A 1 231 ? 3.385 0.807 -17.413 1.00 77.44 231 ALA A CA 1
ATOM 1849 C C . ALA A 1 231 ? 3.796 2.288 -17.388 1.00 77.44 231 ALA A C 1
ATOM 1851 O O . ALA A 1 231 ? 3.708 2.992 -18.401 1.00 77.44 231 ALA A O 1
ATOM 1852 N N . SER A 1 232 ? 4.252 2.761 -16.232 1.00 69.31 232 SER A N 1
ATOM 1853 C CA . SER A 1 232 ? 4.611 4.157 -16.014 1.00 69.31 232 SER A CA 1
ATOM 1854 C C . SER A 1 232 ? 6.121 4.296 -15.875 1.00 69.31 232 SER A C 1
ATOM 1856 O O . SER A 1 232 ? 6.728 3.782 -14.945 1.00 69.31 232 SER A O 1
ATOM 1858 N N . LYS A 1 233 ? 6.744 5.050 -16.784 1.00 67.31 233 LYS A N 1
AT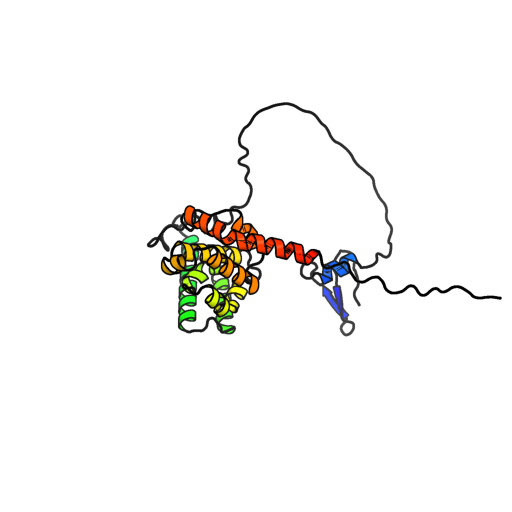OM 1859 C CA . LYS A 1 233 ? 8.187 5.370 -16.740 1.00 67.31 233 LYS A CA 1
ATOM 1860 C C . LYS A 1 233 ? 8.553 6.467 -15.729 1.00 67.31 233 LYS A C 1
ATOM 1862 O O . LYS A 1 233 ? 9.669 6.970 -15.744 1.00 67.31 233 LYS A O 1
ATOM 1867 N N . ARG A 1 234 ? 7.561 6.940 -14.979 1.00 68.00 234 ARG A N 1
ATOM 1868 C CA . ARG A 1 234 ? 7.595 8.206 -14.248 1.00 68.00 234 ARG A CA 1
ATOM 1869 C C . ARG A 1 234 ? 8.034 8.055 -12.784 1.00 68.00 234 ARG A C 1
ATOM 1871 O O . ARG A 1 234 ? 8.601 8.984 -12.234 1.00 68.00 234 ARG A O 1
ATOM 1878 N N . LEU A 1 235 ? 7.766 6.899 -12.173 1.00 69.19 235 LEU A N 1
ATOM 1879 C CA . LEU A 1 235 ? 8.039 6.623 -10.752 1.00 69.19 235 LEU A CA 1
ATOM 1880 C C . LEU A 1 235 ? 9.233 5.685 -10.549 1.00 69.19 235 LEU A C 1
ATOM 1882 O O . LEU A 1 235 ? 9.917 5.720 -9.529 1.00 69.19 235 LEU A O 1
ATOM 1886 N N . VAL A 1 236 ? 9.461 4.816 -11.530 1.00 77.00 236 VAL A N 1
ATOM 1887 C CA . VAL A 1 236 ? 10.531 3.823 -11.567 1.00 77.00 236 VAL A CA 1
ATOM 1888 C C . VAL A 1 236 ? 11.027 3.698 -13.002 1.00 77.00 236 VAL A C 1
ATOM 1890 O O . VAL A 1 236 ? 10.367 4.147 -13.943 1.00 77.00 236 VAL A O 1
ATOM 1893 N N . ASP A 1 237 ? 12.193 3.075 -13.178 1.00 83.00 237 ASP A N 1
ATOM 1894 C CA . ASP A 1 237 ? 12.708 2.779 -14.512 1.00 83.00 237 ASP A CA 1
ATOM 1895 C C . ASP A 1 237 ? 11.664 2.018 -15.348 1.00 83.00 237 ASP A C 1
ATOM 1897 O O . ASP A 1 237 ? 10.979 1.121 -14.850 1.00 83.00 237 ASP A O 1
ATOM 1901 N N . LYS A 1 238 ? 11.536 2.379 -16.629 1.00 82.94 238 LYS A N 1
ATOM 1902 C CA . LYS A 1 238 ? 10.500 1.826 -17.510 1.00 82.94 238 LYS A CA 1
ATOM 1903 C C . LYS A 1 238 ? 10.561 0.298 -17.582 1.00 82.94 238 LYS A C 1
ATOM 1905 O O . LYS A 1 238 ? 9.506 -0.329 -17.581 1.00 82.94 238 LYS A O 1
ATOM 1910 N N . ALA A 1 239 ? 11.761 -0.289 -17.591 1.00 86.12 239 ALA A N 1
ATOM 1911 C CA . ALA A 1 239 ? 11.917 -1.741 -17.618 1.00 86.12 239 ALA A CA 1
ATOM 1912 C C . ALA A 1 239 ? 11.402 -2.384 -16.322 1.00 86.12 239 ALA A C 1
ATOM 1914 O O . ALA A 1 239 ? 10.728 -3.408 -16.364 1.00 86.12 239 ALA A O 1
ATOM 1915 N N . ILE A 1 240 ? 11.646 -1.741 -15.175 1.00 86.44 240 ILE A N 1
ATOM 1916 C CA . ILE A 1 240 ? 11.129 -2.190 -13.876 1.00 86.44 240 ILE A CA 1
ATOM 1917 C C . ILE A 1 240 ? 9.598 -2.125 -13.857 1.00 86.44 240 ILE A C 1
ATOM 1919 O O . ILE A 1 240 ? 8.960 -3.080 -13.417 1.00 86.44 240 ILE A O 1
ATOM 1923 N N . SER A 1 241 ? 9.004 -1.036 -14.353 1.00 86.19 241 SER A N 1
ATOM 1924 C CA . SER A 1 241 ? 7.543 -0.901 -14.433 1.00 86.19 241 SER A CA 1
ATOM 1925 C C . SER A 1 241 ? 6.923 -1.973 -15.337 1.00 86.19 241 SER A C 1
ATOM 1927 O O . SER A 1 241 ? 5.954 -2.632 -14.955 1.00 86.19 241 SER A O 1
ATOM 1929 N N . GLU A 1 242 ? 7.510 -2.208 -16.515 1.00 89.88 242 GLU A N 1
ATOM 1930 C CA . GLU A 1 242 ? 7.068 -3.252 -17.447 1.00 89.88 242 GLU A CA 1
ATOM 1931 C C . GLU A 1 242 ? 7.170 -4.656 -16.829 1.00 89.88 242 GLU A C 1
ATOM 1933 O O . GLU A 1 242 ? 6.231 -5.449 -16.939 1.00 89.88 242 GLU A O 1
ATOM 1938 N N . ASP A 1 243 ? 8.256 -4.950 -16.111 1.00 91.00 243 ASP A N 1
ATOM 1939 C CA . ASP A 1 243 ? 8.426 -6.210 -15.385 1.00 91.00 243 ASP A CA 1
ATOM 1940 C C . ASP A 1 243 ? 7.403 -6.372 -14.248 1.00 91.00 243 ASP A C 1
ATOM 1942 O O . ASP A 1 243 ? 6.833 -7.452 -14.090 1.00 91.00 243 ASP A O 1
ATOM 1946 N N . ILE A 1 244 ? 7.091 -5.312 -13.493 1.00 91.38 244 ILE A N 1
ATOM 1947 C CA . ILE A 1 244 ? 6.040 -5.342 -12.457 1.00 91.38 244 ILE A CA 1
ATOM 1948 C C . ILE A 1 244 ? 4.693 -5.713 -13.072 1.00 91.38 244 ILE A C 1
ATOM 1950 O O . ILE A 1 244 ? 3.995 -6.580 -12.541 1.00 91.38 244 ILE A O 1
ATOM 1954 N N . ARG A 1 245 ? 4.339 -5.112 -14.214 1.00 91.56 245 ARG A N 1
ATOM 1955 C CA . ARG A 1 245 ? 3.116 -5.472 -14.945 1.00 91.56 245 ARG A CA 1
ATOM 1956 C C . ARG A 1 245 ? 3.177 -6.918 -15.430 1.00 91.56 245 ARG A C 1
ATOM 1958 O O . ARG A 1 245 ? 2.229 -7.672 -15.235 1.00 91.56 245 ARG A O 1
ATOM 1965 N N . LYS A 1 246 ? 4.305 -7.370 -15.973 1.00 93.56 246 LYS A N 1
ATOM 1966 C CA . LYS A 1 246 ? 4.481 -8.772 -16.376 1.00 93.56 246 LYS A CA 1
ATOM 1967 C C . LYS A 1 246 ? 4.265 -9.744 -15.210 1.00 93.56 246 LYS A C 1
ATOM 1969 O O . LYS A 1 246 ? 3.581 -10.750 -15.383 1.00 93.56 246 LYS A O 1
ATOM 1974 N N . TYR A 1 247 ? 4.800 -9.443 -14.030 1.00 93.88 247 TYR A N 1
ATOM 1975 C CA . TYR A 1 247 ? 4.642 -10.266 -12.828 1.00 93.88 247 TYR A CA 1
ATOM 1976 C C . TYR A 1 247 ? 3.239 -10.202 -12.219 1.00 93.88 247 TYR A C 1
ATOM 1978 O O . TYR A 1 247 ? 2.825 -11.159 -11.570 1.00 93.88 247 TYR A O 1
ATOM 1986 N N . ALA A 1 248 ? 2.495 -9.119 -12.445 1.00 94.62 248 ALA A N 1
ATOM 1987 C CA . ALA A 1 248 ? 1.100 -8.990 -12.034 1.00 94.62 248 ALA A CA 1
ATOM 1988 C C . ALA A 1 248 ? 0.119 -9.756 -12.941 1.00 94.62 248 ALA A C 1
ATOM 1990 O O . ALA A 1 248 ? -1.041 -9.919 -12.572 1.00 94.62 248 ALA A O 1
ATOM 1991 N N . LYS A 1 249 ? 0.560 -10.237 -14.114 1.00 94.25 249 LYS A N 1
ATOM 1992 C CA . LYS A 1 249 ? -0.312 -10.860 -15.122 1.00 94.25 249 LYS A CA 1
ATOM 1993 C C . LYS A 1 249 ? -1.147 -12.022 -14.574 1.00 94.25 249 LYS A C 1
ATOM 1995 O O . LYS A 1 249 ? -2.335 -12.081 -14.860 1.00 94.25 249 LYS A O 1
ATOM 2000 N N . GLU A 1 250 ? -0.542 -12.930 -13.805 1.00 93.94 250 GLU A N 1
ATOM 2001 C CA . GLU A 1 250 ? -1.258 -14.090 -13.247 1.00 93.94 250 GLU A CA 1
ATOM 2002 C C . GLU A 1 250 ? -2.384 -13.667 -12.296 1.00 93.94 250 GLU A C 1
ATOM 2004 O O . GLU A 1 250 ? -3.471 -14.230 -12.350 1.00 93.94 250 GLU A O 1
ATOM 2009 N N . PHE A 1 251 ? -2.149 -12.642 -11.472 1.00 96.31 251 PHE A N 1
ATOM 2010 C CA . PHE A 1 251 ? -3.177 -12.082 -10.597 1.00 96.31 251 PHE A CA 1
ATOM 2011 C C . PHE A 1 251 ? -4.318 -11.436 -11.390 1.00 96.31 251 PHE A C 1
ATOM 2013 O O . PHE A 1 251 ? -5.476 -11.677 -11.077 1.00 96.31 251 PHE A O 1
ATOM 2020 N N . ILE A 1 252 ? -4.009 -10.649 -12.424 1.00 96.00 252 ILE A N 1
ATOM 2021 C CA . ILE A 1 252 ? -5.035 -9.970 -13.233 1.00 96.00 252 ILE A CA 1
ATOM 2022 C C . ILE A 1 252 ? -5.907 -10.976 -13.993 1.00 96.00 252 ILE A C 1
ATOM 2024 O O . ILE A 1 252 ? -7.120 -10.801 -14.066 1.00 96.00 252 ILE A O 1
ATOM 2028 N N . GLU A 1 253 ? -5.310 -12.044 -14.521 1.00 94.19 253 GLU A N 1
ATOM 2029 C CA . GLU A 1 253 ? -6.055 -13.120 -15.184 1.00 94.19 253 GLU A CA 1
ATOM 2030 C C . GLU A 1 253 ? -6.953 -13.885 -14.200 1.00 94.19 253 GLU A C 1
ATOM 2032 O O . GLU A 1 253 ? -8.111 -14.186 -14.494 1.00 94.19 253 GLU A O 1
ATOM 2037 N N . TRP A 1 254 ? -6.431 -14.165 -13.002 1.00 95.12 254 TRP A N 1
ATOM 2038 C CA . TRP A 1 254 ? -7.210 -14.772 -11.928 1.00 95.12 254 TRP A CA 1
ATOM 2039 C C . TRP A 1 254 ? -8.391 -13.885 -11.507 1.00 95.12 254 TRP A C 1
ATOM 2041 O O . TRP A 1 254 ? -9.503 -14.393 -11.380 1.00 95.12 254 TRP A O 1
ATOM 2051 N N . LEU A 1 255 ? -8.168 -12.574 -11.358 1.00 93.50 255 LEU A N 1
ATOM 2052 C CA . LEU A 1 255 ? -9.199 -11.609 -10.968 1.00 93.50 255 LEU A CA 1
ATOM 2053 C C . LEU A 1 255 ? -10.349 -11.582 -11.985 1.00 93.50 255 LEU A C 1
ATOM 2055 O O . LEU A 1 255 ? -11.513 -11.634 -11.603 1.00 93.50 255 LEU A O 1
ATOM 2059 N N . ARG A 1 256 ? -10.016 -11.627 -13.281 1.00 91.19 256 ARG A N 1
ATOM 2060 C CA . ARG A 1 256 ? -11.000 -11.696 -14.369 1.00 91.19 256 ARG A CA 1
ATOM 2061 C C . ARG A 1 256 ? -11.842 -12.975 -14.329 1.00 91.19 256 ARG A C 1
ATOM 2063 O O . ARG A 1 256 ? -13.049 -12.930 -14.526 1.00 91.19 256 ARG A O 1
ATOM 2070 N N . THR A 1 257 ? -11.208 -14.116 -14.061 1.00 88.88 257 THR A N 1
ATOM 2071 C CA . THR A 1 257 ? -11.914 -15.408 -13.985 1.00 88.88 257 THR A CA 1
ATOM 2072 C C . THR A 1 257 ? -12.849 -15.463 -12.770 1.00 88.88 257 THR A C 1
ATOM 2074 O O . THR A 1 257 ? -13.919 -16.067 -12.831 1.00 88.88 257 THR A O 1
ATOM 2077 N N . ALA A 1 258 ? -12.458 -14.832 -11.658 1.00 80.38 258 ALA A N 1
ATOM 2078 C CA . ALA A 1 258 ? -13.284 -14.754 -10.456 1.00 80.38 258 ALA A CA 1
ATOM 2079 C C . ALA A 1 258 ? -14.584 -13.961 -10.699 1.00 80.38 258 ALA A C 1
ATOM 2081 O O . ALA A 1 258 ? -15.643 -14.401 -10.247 1.00 80.38 258 ALA A O 1
ATOM 2082 N N . GLU A 1 259 ? -14.514 -12.865 -11.463 1.00 69.12 259 GLU A N 1
ATOM 2083 C CA . GLU A 1 259 ? -15.675 -12.060 -11.875 1.00 69.12 259 GLU A CA 1
ATOM 2084 C C . GLU A 1 259 ? -16.670 -12.894 -12.704 1.00 69.12 259 GLU A C 1
ATOM 2086 O O . GLU A 1 259 ? -17.847 -12.979 -12.354 1.00 69.12 259 GLU A O 1
ATOM 2091 N N . GLU A 1 260 ? -16.182 -13.604 -13.730 1.00 59.50 260 GLU A N 1
ATOM 2092 C CA . GLU A 1 260 ? -17.010 -14.430 -14.627 1.00 59.50 260 GLU A CA 1
ATOM 2093 C C . GLU A 1 260 ? -17.728 -15.578 -13.880 1.00 59.50 260 GLU A C 1
ATOM 2095 O O . GLU A 1 260 ? -18.885 -15.880 -14.162 1.00 59.50 260 GLU A O 1
ATOM 2100 N N . SER A 1 261 ? -17.094 -16.176 -12.862 1.00 53.66 261 SER A N 1
ATOM 2101 C CA . SER A 1 261 ? -17.690 -17.276 -12.081 1.00 53.66 261 SER A CA 1
ATOM 2102 C C . SER A 1 261 ? -18.810 -16.866 -11.113 1.00 53.66 261 SER A C 1
ATOM 2104 O O . SER A 1 261 ? -19.620 -17.710 -10.735 1.00 53.66 261 SER A O 1
ATOM 2106 N N . SER A 1 262 ? -18.888 -15.592 -10.707 1.00 54.94 262 SER A N 1
ATOM 2107 C CA . SER A 1 262 ? -19.955 -15.120 -9.804 1.00 54.94 262 SER A CA 1
ATOM 2108 C C . SER A 1 262 ? -21.283 -14.852 -10.518 1.00 54.94 262 SER A C 1
ATOM 2110 O O . SER A 1 262 ? -22.319 -14.780 -9.854 1.00 54.94 262 SER A O 1
ATOM 2112 N N . ASP A 1 263 ? -21.272 -14.728 -11.846 1.00 50.25 263 ASP A N 1
ATOM 2113 C CA . ASP A 1 263 ? -22.469 -14.439 -12.645 1.00 50.25 263 ASP A CA 1
ATOM 2114 C C . ASP A 1 263 ? -23.180 -15.708 -13.163 1.00 50.25 263 ASP A C 1
ATOM 2116 O O . ASP A 1 263 ? -24.324 -15.626 -13.616 1.00 50.25 263 ASP A O 1
ATOM 2120 N N . GLU A 1 264 ? -22.561 -16.891 -13.053 1.00 49.16 264 GLU A N 1
ATOM 2121 C CA . GLU A 1 264 ? -23.109 -18.159 -13.569 1.00 49.16 264 GLU A CA 1
ATOM 2122 C C . GLU A 1 264 ? -23.911 -18.991 -12.537 1.00 49.16 264 GLU A C 1
ATOM 2124 O O . GLU A 1 264 ? -24.583 -19.953 -12.911 1.00 49.16 264 GLU A O 1
ATOM 2129 N N . GLU A 1 265 ? -23.942 -18.625 -11.248 1.00 46.62 265 GLU A N 1
ATOM 2130 C CA . GLU A 1 265 ? -24.689 -19.370 -10.212 1.00 46.62 265 GLU A CA 1
ATOM 2131 C C . GLU A 1 265 ? -26.153 -18.904 -10.038 1.00 46.62 265 GLU A C 1
ATOM 2133 O O . GLU A 1 265 ? -26.592 -18.549 -8.939 1.00 46.62 265 GLU A O 1
ATOM 2138 N N . VAL A 1 266 ? -26.951 -18.900 -11.116 1.00 49.41 266 VAL A N 1
ATOM 2139 C CA . VAL A 1 266 ? -28.384 -18.538 -11.035 1.00 49.41 266 VAL A CA 1
ATOM 2140 C C . VAL A 1 266 ? -29.323 -19.402 -11.882 1.00 49.41 266 VAL A C 1
ATOM 2142 O O . VAL A 1 266 ? -30.306 -18.887 -12.392 1.00 49.41 266 VAL A O 1
ATOM 2145 N N . ASP A 1 267 ? -29.104 -20.714 -12.015 1.00 52.09 267 ASP A N 1
ATOM 2146 C CA . ASP A 1 267 ? -30.076 -21.559 -12.737 1.00 52.09 267 ASP A CA 1
ATOM 2147 C C . ASP A 1 267 ? -30.122 -23.028 -12.275 1.00 52.09 267 ASP A C 1
ATOM 2149 O O . ASP A 1 267 ? -29.890 -23.938 -13.062 1.00 52.09 267 ASP A O 1
ATOM 2153 N N . GLU A 1 268 ? -30.480 -23.317 -11.011 1.00 52.84 268 GLU A N 1
ATOM 2154 C CA . GLU A 1 268 ? -30.946 -24.683 -10.689 1.00 52.84 268 GLU A CA 1
ATOM 2155 C C . GLU A 1 268 ? -31.804 -24.856 -9.415 1.00 52.84 268 GLU A C 1
ATOM 2157 O O . GLU A 1 268 ? -31.457 -25.630 -8.534 1.00 52.84 268 GLU A O 1
ATOM 2162 N N . VAL A 1 269 ? -32.990 -24.233 -9.305 1.00 54.09 269 VAL A N 1
ATOM 2163 C CA . VAL A 1 269 ? -34.085 -24.813 -8.480 1.00 54.09 269 VAL A CA 1
ATOM 2164 C C . VAL A 1 269 ? -35.466 -24.462 -9.054 1.00 54.09 269 VAL A C 1
ATOM 2166 O O . VAL A 1 269 ? -36.152 -23.567 -8.566 1.00 54.09 269 VAL A O 1
ATOM 2169 N N . SER A 1 270 ? -35.946 -25.198 -10.062 1.00 49.81 270 SER A N 1
ATOM 2170 C CA . SER A 1 270 ? -37.397 -25.278 -10.324 1.00 49.81 270 SER A CA 1
ATOM 2171 C C . SER A 1 270 ? -37.809 -26.578 -11.024 1.00 49.81 270 SER A C 1
ATOM 2173 O O . SER A 1 270 ? -38.268 -26.613 -12.160 1.00 49.81 270 SER A O 1
ATOM 2175 N N . SER A 1 271 ? -37.700 -27.702 -10.320 1.00 52.34 271 SER A N 1
ATOM 2176 C CA . SER A 1 271 ? -38.438 -28.910 -10.710 1.00 52.34 271 SER A CA 1
ATOM 2177 C C . SER A 1 271 ? -38.954 -29.671 -9.507 1.00 52.34 271 SER A C 1
ATOM 2179 O O . SER A 1 271 ? -38.674 -30.846 -9.323 1.00 52.34 271 SER A O 1
ATOM 2181 N N . LEU A 1 272 ? -39.788 -29.008 -8.705 1.00 51.09 272 LEU A N 1
ATOM 2182 C CA . LEU A 1 272 ? -40.829 -29.715 -7.975 1.00 51.09 272 LEU A CA 1
ATOM 2183 C C . LEU A 1 272 ? -42.130 -28.914 -8.010 1.00 51.09 272 LEU A C 1
ATOM 2185 O O . LEU A 1 272 ? -42.236 -27.848 -7.406 1.00 51.09 272 LEU A O 1
ATOM 2189 N N . ARG A 1 273 ? -43.136 -29.565 -8.613 1.00 43.47 273 ARG A N 1
ATOM 2190 C CA . ARG A 1 273 ? -44.547 -29.617 -8.193 1.00 43.47 273 ARG A CA 1
ATOM 2191 C C . ARG A 1 273 ? -45.546 -28.951 -9.143 1.00 43.47 273 ARG A C 1
ATOM 2193 O O . ARG A 1 273 ? -45.826 -27.764 -9.057 1.00 43.47 273 ARG A O 1
ATOM 2200 N N . SER A 1 274 ? -46.244 -29.789 -9.901 1.00 45.41 274 SER A N 1
ATOM 2201 C CA . SER A 1 274 ? -47.632 -29.539 -10.294 1.00 45.41 274 SER A CA 1
ATOM 2202 C C . SER A 1 274 ? -48.532 -30.601 -9.642 1.00 45.41 274 SER A C 1
ATOM 2204 O O . SER A 1 274 ? -48.397 -31.789 -9.935 1.00 45.41 274 SER A O 1
ATOM 2206 N N . PRO A 1 275 ? -49.441 -30.230 -8.719 1.00 46.56 275 PRO A N 1
ATOM 2207 C CA . PRO A 1 275 ? -50.545 -31.093 -8.337 1.00 46.56 275 PRO A CA 1
ATOM 2208 C C . PRO A 1 275 ? -51.687 -30.900 -9.342 1.00 46.56 275 PRO A C 1
ATOM 2210 O O . PRO A 1 275 ? -52.252 -29.813 -9.457 1.00 46.56 275 PRO A O 1
ATOM 2213 N N . SER A 1 276 ? -52.020 -31.974 -10.059 1.00 40.59 276 SER A N 1
ATOM 2214 C CA . SER A 1 276 ? -53.228 -32.071 -10.877 1.00 40.59 276 SER A CA 1
ATOM 2215 C C . SER A 1 276 ? -54.470 -31.878 -10.001 1.00 40.59 276 SER A C 1
ATOM 2217 O O . SER A 1 276 ? -54.687 -32.617 -9.038 1.00 40.59 276 SER A O 1
ATOM 2219 N N . LYS A 1 277 ? -55.287 -30.880 -10.335 1.00 51.12 277 LYS A N 1
ATOM 2220 C CA . LYS A 1 277 ? -56.701 -30.822 -9.968 1.00 51.12 277 LYS A CA 1
ATOM 2221 C C . LYS A 1 277 ? -57.483 -30.788 -11.268 1.00 51.12 277 LYS A C 1
ATOM 2223 O O . LYS A 1 277 ? -57.298 -29.848 -12.029 1.00 51.12 277 LYS A O 1
ATOM 2228 N N . ASN A 1 278 ? -58.316 -31.800 -11.481 1.00 46.66 278 ASN A N 1
ATOM 2229 C CA . ASN A 1 278 ? -59.620 -31.730 -12.137 1.00 46.66 278 ASN A CA 1
ATOM 2230 C C . ASN A 1 278 ? -60.263 -33.116 -12.017 1.00 46.66 278 ASN A C 1
ATOM 2232 O O . ASN A 1 278 ? -59.813 -34.046 -12.673 1.00 46.66 278 ASN A O 1
ATOM 2236 N N . ASP A 1 279 ? -61.249 -33.262 -11.133 1.00 42.88 279 ASP A N 1
ATOM 2237 C CA . ASP A 1 279 ? -62.579 -33.692 -11.577 1.00 42.88 279 ASP A CA 1
ATOM 2238 C C . ASP A 1 279 ? -63.616 -33.573 -10.450 1.00 42.88 279 ASP A C 1
ATOM 2240 O O . ASP A 1 279 ? -63.434 -34.058 -9.333 1.00 42.88 279 ASP A O 1
ATOM 2244 N N . LEU A 1 280 ? -64.704 -32.875 -10.770 1.00 49.06 280 LEU A N 1
ATOM 2245 C CA . LEU A 1 280 ? -65.915 -32.692 -9.975 1.00 49.06 280 LEU A CA 1
ATOM 2246 C C . LEU A 1 280 ? -67.100 -33.072 -10.882 1.00 49.06 280 LEU A C 1
ATOM 2248 O O . LEU A 1 280 ? -67.329 -32.394 -11.880 1.00 49.06 280 LEU A O 1
ATOM 2252 N N . GLY A 1 281 ? -67.867 -34.096 -10.481 1.00 48.88 281 GLY A N 1
ATOM 2253 C CA . GLY A 1 281 ? -69.166 -34.509 -11.053 1.00 48.88 281 GLY A CA 1
ATOM 2254 C C . GLY A 1 281 ? -69.034 -35.595 -12.134 1.00 48.88 281 GLY A C 1
ATOM 2255 O O . GLY A 1 281 ? -68.288 -35.413 -13.082 1.00 48.88 281 GLY A O 1
ATOM 2256 N N . HIS A 1 282 ? -69.684 -36.760 -12.056 1.00 37.00 282 HIS A N 1
ATOM 2257 C CA . HIS A 1 282 ? -71.063 -37.062 -11.656 1.00 37.00 282 HIS A CA 1
ATOM 2258 C C . HIS A 1 282 ? -71.170 -38.506 -11.149 1.00 37.00 282 HIS A C 1
ATOM 2260 O O . HIS A 1 282 ? -70.433 -39.368 -11.677 1.00 37.00 282 HIS A O 1
#

Secondary structure (DSSP, 8-state):
-EEEETTTEEEEE-TTT--EEEPPTTS-HHHHHHHHHS--------------------------------S--TTTTTSS---SSS-TTTS--SSTTHHHHHHHHHHHHHHHHHHHHHTT-TT-HHHHHHHHHHHHHTT-TTTHHHHHHHHH--TTHHHHHHHTHHHHHHHHTT-HHHHHHHHHHHHHHHHH-HHHHHHH-SHHHHHHHHHHHHHTTSS-HHHHHHHHH---TTTS-HHHHHHHHHHHHHHHHHHHHHHHHHSS------------------

InterPro domains:
  IPR003307 W2 domain [PF02020] (179-265)
  IPR003307 W2 domain [PS51363] (99-265)
  IPR003307 W2 domain [SM00515] (166-261)
  IPR016024 Armadillo-type fold [SSF48371] (122-259)

Organism: NCBI:txid392033

Sequence (282 aa):
SFHKKNGNKICQRCDACGNTLAISMDSHKLTTFISKNCLQENGNNEGHNSPESIPTEQGATNNANDDDDGNEDWGDDLASNITNSDIHVKSMIQSEDFDNLVHEYCEQFISLLKKKKLANQLNDPLSIQELIIEAERLKILEKVPFFVPECLFTDQIVKEIEVYKMLLQKLCAKNIKGQKYLLHGLETIIGTNNEIRAKLFNTKGMSKILLKLYEEDIIVEEVFYEWYKKASKRLVDKAISEDIRKYAKEFIEWLRTAEESSDEEVDEVSSLRSPSKNDLGH

Foldseek 3Di:
DWDDDPDLWTWDADPVPRDIDTDDQPPDPVSVVCSVPPDDDDDDDDDDDDDDDDDDDDDDDDDDDPPPPPDDPLCPVPQQDDDDDPRVQPDDPDPPPPVVLLSVLLVVLLVLLLVCVVVVNLQPPVSLVVSCVSCVVSVNLLQNLLCCCVSFDDLPLLVSCVVNLSSLCVSQPVRLSSLLSNVLSVLLCCQHPPRNVVRQLALVNLLSNVVSCVVSVNHDLVSVVVLLPDFRCRRHHSVSSVSSSVSCVVNNVVSVVVVVVVVPPDDDDDPDDDDDDDDDDD

pLDDT: mean 72.57, std 24.22, range [23.56, 98.19]